Protein AF-A0A7V8WB52-F1 (afdb_monomer)

Sequence (229 aa):
MRIHLLLGALASAVLALVLGTDLAWAHSGAPIAPVTEGPSATELSSLDVGWLFSGYGVKHILLGYDHLLFLAGLALLCRQLRDVVGVVGVFAIAYSSTLVGGTLAGIAVPGDLVDAVIALSVGFVGAQVAFGSANRFLGASPRWPALCFGLAHGLGLSSLLQELRLPQDELLPSVIGFNVGVEVGQVAALAAFIGLLAAVRAFPFPSRQQIPAGFALMSASSFLLAFVV

Structure (mmCIF, N/CA/C/O backbone):
data_AF-A0A7V8WB52-F1
#
_entry.id   AF-A0A7V8WB52-F1
#
loop_
_atom_site.group_PDB
_atom_site.id
_atom_site.type_symbol
_atom_site.label_atom_id
_atom_site.label_alt_id
_atom_site.label_comp_id
_atom_site.label_asym_id
_atom_site.label_entity_id
_atom_site.label_seq_id
_atom_site.pdbx_PDB_ins_code
_atom_site.Cartn_x
_atom_site.Cartn_y
_atom_site.Cartn_z
_atom_site.occupancy
_atom_site.B_iso_or_equiv
_atom_site.auth_seq_id
_atom_site.auth_comp_id
_atom_site.auth_asym_id
_atom_site.auth_atom_id
_atom_site.pdbx_PDB_model_num
ATOM 1 N N . MET A 1 1 ? 11.126 6.324 -29.380 1.00 44.41 1 MET A N 1
ATOM 2 C CA . MET A 1 1 ? 10.763 7.684 -28.914 1.00 44.41 1 MET A CA 1
ATOM 3 C C . MET A 1 1 ? 9.382 7.756 -28.251 1.00 44.41 1 MET A C 1
ATOM 5 O O . MET A 1 1 ? 9.283 8.340 -27.186 1.00 44.41 1 MET A O 1
ATOM 9 N N . ARG A 1 2 ? 8.329 7.130 -28.805 1.00 42.94 2 ARG A N 1
ATOM 10 C CA . ARG A 1 2 ? 6.938 7.300 -28.326 1.00 42.94 2 ARG A CA 1
ATOM 11 C C . ARG A 1 2 ? 6.563 6.601 -27.006 1.00 42.94 2 ARG A C 1
ATOM 13 O O . ARG A 1 2 ? 5.639 7.051 -26.353 1.00 42.94 2 ARG A O 1
ATOM 20 N N . ILE A 1 3 ? 7.282 5.562 -26.575 1.00 40.34 3 ILE A N 1
ATOM 21 C CA . ILE A 1 3 ? 6.937 4.816 -25.349 1.00 40.34 3 ILE A CA 1
ATOM 22 C C . ILE A 1 3 ? 7.636 5.339 -24.080 1.00 40.34 3 ILE A C 1
ATOM 24 O O . ILE A 1 3 ? 7.063 5.260 -23.004 1.00 40.34 3 ILE A O 1
ATOM 28 N N . HIS A 1 4 ? 8.816 5.966 -24.201 1.00 37.78 4 HIS A N 1
ATOM 29 C CA . HIS A 1 4 ? 9.372 6.794 -23.116 1.00 37.78 4 HIS A CA 1
ATOM 30 C C . HIS A 1 4 ? 8.455 7.983 -22.830 1.00 37.78 4 HIS A C 1
ATOM 32 O O . HIS A 1 4 ? 8.297 8.367 -21.682 1.00 37.78 4 HIS A O 1
ATOM 38 N N . LEU A 1 5 ? 7.800 8.496 -23.877 1.00 39.66 5 LEU A N 1
ATOM 39 C CA . LEU A 1 5 ? 6.744 9.488 -23.762 1.00 39.66 5 LEU A CA 1
ATOM 40 C C . LEU A 1 5 ? 5.430 8.896 -23.254 1.00 39.66 5 LEU A C 1
ATOM 42 O O . LEU A 1 5 ? 4.696 9.660 -22.677 1.00 39.66 5 LEU A O 1
ATOM 46 N N . LEU A 1 6 ? 5.122 7.597 -23.407 1.00 42.81 6 LEU A N 1
ATOM 47 C CA . LEU A 1 6 ? 3.875 6.993 -22.895 1.00 42.81 6 LEU A CA 1
ATOM 48 C C . LEU A 1 6 ? 3.994 6.437 -21.479 1.00 42.81 6 LEU A C 1
ATOM 50 O O . LEU A 1 6 ? 3.078 6.643 -20.714 1.00 42.81 6 LEU A O 1
ATOM 54 N N . LEU A 1 7 ? 5.083 5.762 -21.100 1.00 43.72 7 LEU A N 1
ATOM 55 C CA . LEU A 1 7 ? 5.350 5.392 -19.701 1.00 43.72 7 LEU A CA 1
ATOM 56 C C . LEU A 1 7 ? 5.738 6.625 -18.889 1.00 43.72 7 LEU A C 1
ATOM 58 O O . LEU A 1 7 ? 5.303 6.767 -17.754 1.00 43.72 7 LEU A O 1
ATOM 6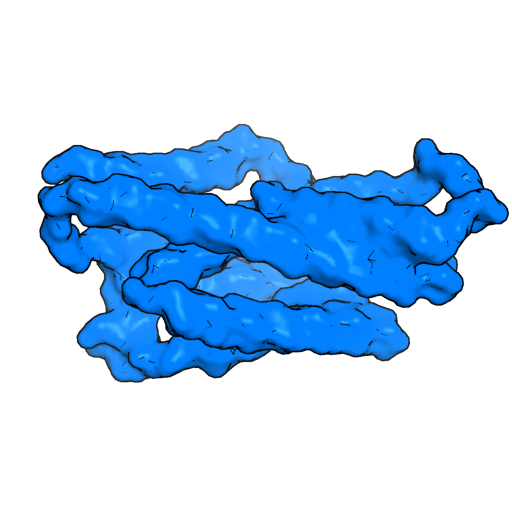2 N N . GLY A 1 8 ? 6.495 7.537 -19.509 1.00 43.78 8 GLY A N 1
ATOM 63 C CA . GLY A 1 8 ? 6.699 8.887 -19.006 1.00 43.78 8 GLY A CA 1
ATOM 64 C C . GLY A 1 8 ? 5.382 9.645 -18.920 1.00 43.78 8 GLY A C 1
ATOM 65 O O . GLY A 1 8 ? 5.112 10.165 -17.862 1.00 43.78 8 GLY A O 1
ATOM 66 N N . ALA A 1 9 ? 4.506 9.637 -19.933 1.00 44.31 9 ALA A N 1
ATOM 67 C CA . ALA A 1 9 ? 3.193 10.285 -19.829 1.00 44.31 9 ALA A CA 1
ATOM 68 C C . ALA A 1 9 ? 2.222 9.548 -18.919 1.00 44.31 9 ALA A C 1
ATOM 70 O O . ALA A 1 9 ? 1.354 10.208 -18.395 1.00 44.31 9 ALA A O 1
ATOM 71 N N . LEU A 1 10 ? 2.328 8.237 -18.695 1.00 46.44 10 LEU A N 1
ATOM 72 C CA . LEU A 1 10 ? 1.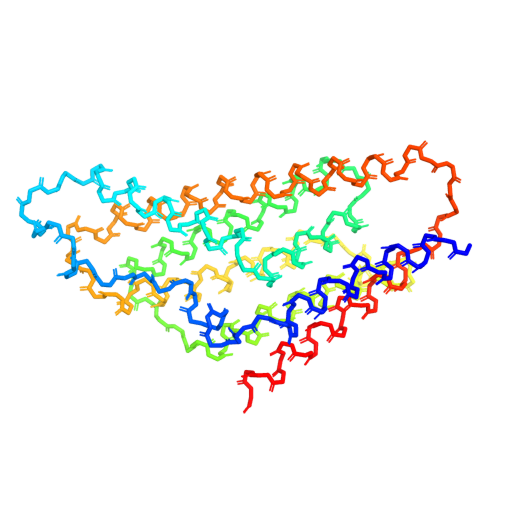487 7.531 -17.729 1.00 46.44 10 LEU A CA 1
ATOM 73 C C . LEU A 1 10 ? 1.952 7.888 -16.320 1.00 46.44 10 LEU A C 1
ATOM 75 O O . LEU A 1 10 ? 1.135 8.243 -15.490 1.00 46.44 10 LEU A O 1
ATOM 79 N N . ALA A 1 11 ? 3.264 7.892 -16.076 1.00 46.66 11 ALA A N 1
ATOM 80 C CA . ALA A 1 11 ? 3.841 8.353 -14.821 1.00 46.66 11 ALA A CA 1
ATOM 81 C C . ALA A 1 11 ? 3.623 9.858 -14.598 1.00 46.66 11 ALA A C 1
ATOM 83 O O . ALA A 1 11 ? 3.316 10.259 -13.488 1.00 46.66 11 ALA A O 1
ATOM 84 N N . SER A 1 12 ? 3.716 10.686 -15.641 1.00 44.50 12 SER A N 1
ATOM 85 C CA . SER A 1 12 ? 3.438 12.125 -15.609 1.00 44.50 12 SER A CA 1
ATOM 86 C C . SER A 1 12 ? 1.946 12.429 -15.586 1.00 44.50 12 SER A C 1
ATOM 88 O O . SER A 1 12 ? 1.587 13.461 -15.052 1.00 44.50 12 SER A O 1
ATOM 90 N N . ALA A 1 13 ? 1.077 11.570 -16.122 1.00 45.56 13 ALA A N 1
ATOM 91 C CA . ALA A 1 13 ? -0.375 11.693 -16.007 1.00 45.56 13 ALA A CA 1
ATOM 92 C C . ALA A 1 13 ? -0.833 11.245 -14.627 1.00 45.56 13 ALA A C 1
ATOM 94 O O . ALA A 1 13 ? -1.683 11.903 -14.061 1.00 45.56 13 ALA A O 1
ATOM 95 N N . VAL A 1 14 ? -0.239 10.195 -14.054 1.00 47.69 14 VAL A N 1
ATOM 96 C CA . VAL A 1 14 ? -0.440 9.821 -12.649 1.00 47.69 14 VAL A CA 1
ATOM 97 C C . VAL A 1 14 ? 0.099 10.926 -11.742 1.00 47.69 14 VAL A C 1
ATOM 99 O O . VAL A 1 14 ? -0.611 11.355 -10.847 1.00 47.69 14 VAL A O 1
ATOM 102 N N . LEU A 1 15 ? 1.286 11.475 -12.017 1.00 47.50 15 LEU A N 1
ATOM 103 C CA . LEU A 1 15 ? 1.835 12.621 -11.287 1.00 47.50 15 LEU A CA 1
ATOM 104 C C . LEU A 1 15 ? 0.973 13.882 -11.464 1.00 47.50 15 LEU A C 1
ATOM 106 O O . LEU A 1 15 ? 0.738 14.581 -10.494 1.00 47.50 15 LEU A O 1
ATOM 110 N N . ALA A 1 16 ? 0.463 14.172 -12.662 1.00 47.06 16 ALA A N 1
ATOM 111 C CA . ALA A 1 16 ? -0.426 15.308 -12.919 1.00 47.06 16 ALA A CA 1
ATOM 112 C C . ALA A 1 16 ? -1.831 15.106 -12.332 1.00 47.06 16 ALA A C 1
ATOM 114 O O . ALA A 1 16 ? -2.469 16.081 -11.960 1.00 47.06 16 ALA A O 1
ATOM 115 N N . LEU A 1 17 ? -2.301 13.860 -12.219 1.00 45.62 17 LEU A N 1
ATOM 116 C CA . LEU A 1 17 ? -3.530 13.496 -11.515 1.00 45.62 17 LEU A CA 1
ATOM 117 C C . LEU A 1 17 ? -3.344 13.699 -10.004 1.00 45.62 17 LEU A C 1
ATOM 119 O O . LEU A 1 17 ? -4.178 14.337 -9.376 1.00 45.62 17 LEU A O 1
ATOM 123 N N . VAL A 1 18 ? -2.201 13.267 -9.458 1.00 46.34 18 VAL A N 1
ATOM 124 C CA . VAL A 1 18 ? -1.785 13.495 -8.061 1.00 46.34 18 VAL A CA 1
ATOM 125 C C . VAL A 1 18 ? -1.618 14.989 -7.753 1.00 46.34 18 VAL A C 1
ATOM 127 O O . VAL A 1 18 ? -2.009 15.438 -6.682 1.00 46.34 18 VAL A O 1
ATOM 130 N N . LEU A 1 19 ? -1.080 15.775 -8.691 1.00 47.22 19 LEU A N 1
ATOM 131 C CA . LEU A 1 19 ? -0.923 17.232 -8.570 1.00 47.22 19 LEU A CA 1
ATOM 132 C C . LEU A 1 19 ? -2.215 18.019 -8.859 1.00 47.22 19 LEU A C 1
ATOM 134 O O . LEU A 1 19 ? -2.276 19.207 -8.552 1.00 47.22 19 LEU A O 1
ATOM 138 N N . GLY A 1 20 ? -3.206 17.397 -9.506 1.00 37.00 20 GLY A N 1
ATOM 139 C CA . GLY A 1 20 ? -4.392 18.058 -10.059 1.00 37.00 20 GLY A CA 1
ATOM 140 C C . GLY A 1 20 ? -5.686 17.845 -9.273 1.00 37.00 20 GLY A C 1
ATOM 141 O O . GLY A 1 20 ? -6.667 18.533 -9.547 1.00 37.00 20 GLY A O 1
ATOM 142 N N . THR A 1 21 ? -5.721 16.916 -8.314 1.00 42.78 21 THR A N 1
ATOM 143 C CA . THR A 1 21 ? -6.865 16.737 -7.405 1.00 42.78 21 THR A CA 1
ATOM 144 C C . THR A 1 21 ? -6.646 17.477 -6.090 1.00 42.78 21 THR A C 1
ATOM 146 O O . THR A 1 21 ? -5.527 17.469 -5.584 1.00 42.78 21 THR A O 1
ATOM 149 N N . ASP A 1 22 ? -7.701 18.077 -5.523 1.00 34.41 22 ASP A N 1
ATOM 150 C CA . ASP A 1 22 ? -7.669 18.710 -4.195 1.00 34.41 22 ASP A CA 1
ATOM 151 C C . ASP A 1 22 ? -7.073 17.742 -3.154 1.00 34.41 22 ASP A C 1
ATOM 153 O O . ASP A 1 22 ? -7.710 16.781 -2.718 1.00 34.41 22 ASP A O 1
ATOM 157 N N . LEU A 1 23 ? -5.818 18.002 -2.769 1.00 43.69 23 LEU A N 1
ATOM 158 C CA . LEU A 1 23 ? -4.966 17.161 -1.914 1.00 43.69 23 LEU A CA 1
ATOM 159 C C . LEU A 1 23 ? -5.558 16.882 -0.521 1.00 43.69 23 LEU A C 1
ATOM 161 O O . LEU A 1 23 ? -5.165 15.916 0.132 1.00 43.69 23 LEU A O 1
ATOM 165 N N . ALA A 1 24 ? -6.534 17.683 -0.088 1.00 34.03 24 ALA A N 1
ATOM 166 C CA . ALA A 1 24 ? -7.280 17.474 1.150 1.00 34.03 24 ALA A CA 1
ATOM 167 C C . ALA A 1 24 ? -8.167 16.214 1.112 1.00 34.03 24 ALA A C 1
ATOM 169 O O . ALA A 1 24 ? -8.394 15.597 2.150 1.00 34.03 24 ALA A O 1
ATOM 170 N N . TRP A 1 25 ? -8.634 15.804 -0.074 1.00 34.84 25 TRP A N 1
ATOM 171 C CA . TRP A 1 25 ? -9.472 14.612 -0.266 1.00 34.84 25 TRP A CA 1
ATOM 172 C C . TRP A 1 25 ? -8.654 13.309 -0.331 1.00 34.84 25 TRP A C 1
ATOM 174 O O . TRP A 1 25 ? -9.200 12.224 -0.160 1.00 34.84 25 TRP A O 1
ATOM 184 N N . ALA A 1 26 ? -7.342 13.417 -0.584 1.00 36.09 26 ALA A N 1
ATOM 185 C CA . ALA A 1 26 ? -6.428 12.287 -0.758 1.00 36.09 26 ALA A CA 1
ATOM 186 C C . ALA A 1 26 ? -5.672 11.898 0.530 1.00 36.09 26 ALA A C 1
ATOM 188 O O . ALA A 1 26 ? -5.421 10.715 0.731 1.00 36.09 26 ALA A O 1
ATOM 189 N N . HIS A 1 27 ? -5.349 12.856 1.412 1.00 41.19 27 HIS A N 1
ATOM 190 C CA . HIS A 1 27 ? -4.703 12.584 2.713 1.00 41.19 27 HIS A CA 1
ATOM 191 C C . HIS A 1 27 ? -5.658 12.043 3.784 1.00 41.19 27 HIS A C 1
ATOM 193 O O . HIS A 1 27 ? -5.232 11.361 4.704 1.00 41.19 27 HIS A O 1
ATOM 199 N N . SER A 1 28 ? -6.951 12.351 3.694 1.00 39.12 28 SER A N 1
ATOM 200 C CA . SER A 1 28 ? -7.923 12.024 4.747 1.00 39.12 28 SER A CA 1
ATOM 201 C C . SER A 1 28 ? -8.540 10.624 4.613 1.00 39.12 28 SER A C 1
ATOM 203 O O . SER A 1 28 ? -9.398 10.244 5.411 1.00 39.12 28 SER A O 1
ATOM 205 N N . GLY A 1 29 ? -8.150 9.860 3.582 1.00 41.78 29 GLY A N 1
ATOM 206 C CA . GLY A 1 29 ? -9.023 8.833 3.020 1.00 41.78 29 GLY A CA 1
ATOM 207 C C . GLY A 1 29 ? -10.290 9.483 2.450 1.00 41.78 29 GLY A C 1
ATOM 208 O O . GLY A 1 29 ? -10.648 10.607 2.795 1.00 41.78 29 GLY A O 1
ATOM 209 N N . ALA A 1 30 ? -11.016 8.801 1.561 1.00 40.25 30 ALA A N 1
ATOM 210 C CA . ALA A 1 30 ? -12.383 9.242 1.286 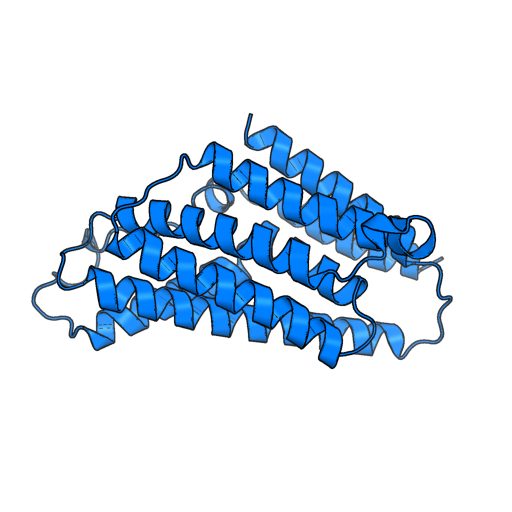1.00 40.25 30 ALA A CA 1
ATOM 211 C C . ALA A 1 30 ? -13.085 9.426 2.644 1.00 40.25 30 ALA A C 1
ATOM 213 O O . ALA A 1 30 ? -12.972 8.498 3.450 1.00 40.25 30 ALA A O 1
ATOM 214 N N . PRO A 1 31 ? -13.759 10.563 2.925 1.00 41.41 31 PRO A N 1
ATOM 215 C CA . PRO A 1 31 ? -14.432 10.738 4.196 1.00 41.41 31 PRO A CA 1
ATOM 216 C C . PRO A 1 31 ? -15.354 9.539 4.359 1.00 41.41 31 PRO A C 1
ATOM 218 O O . PRO A 1 31 ? -16.314 9.365 3.599 1.00 41.41 31 PRO A O 1
ATOM 221 N N . ILE A 1 32 ? -15.006 8.659 5.299 1.00 49.22 32 ILE A N 1
ATOM 222 C CA . ILE A 1 32 ? -15.921 7.652 5.803 1.00 49.22 32 ILE A CA 1
ATOM 223 C C . ILE A 1 32 ? -16.930 8.517 6.530 1.00 49.22 32 ILE A C 1
ATOM 225 O O . ILE A 1 32 ? -16.705 8.918 7.670 1.00 49.22 32 ILE A O 1
ATOM 229 N N . ALA A 1 33 ? -17.934 8.977 5.774 1.00 41.62 33 ALA A N 1
ATOM 230 C CA . ALA A 1 33 ? -18.949 9.877 6.275 1.00 41.62 33 ALA A CA 1
ATOM 231 C C . ALA A 1 33 ? -19.423 9.269 7.593 1.00 41.62 33 ALA A C 1
ATOM 233 O O . ALA A 1 33 ? -19.714 8.065 7.612 1.00 41.62 33 ALA A O 1
ATOM 234 N N . PRO A 1 34 ? -19.401 10.038 8.694 1.00 43.75 34 PRO A N 1
ATOM 235 C CA . PRO A 1 34 ? -19.809 9.496 9.967 1.00 43.75 34 PRO A CA 1
ATOM 236 C C . PRO A 1 34 ? -21.196 8.895 9.758 1.00 43.75 34 PRO A C 1
ATOM 238 O O . PRO A 1 34 ? -22.063 9.503 9.125 1.00 43.75 34 PRO A O 1
ATOM 241 N N . VAL A 1 35 ? -21.387 7.678 10.268 1.00 50.75 35 VAL A N 1
ATOM 242 C CA . VAL A 1 35 ? -22.643 6.905 10.205 1.00 50.75 35 VAL A CA 1
ATOM 243 C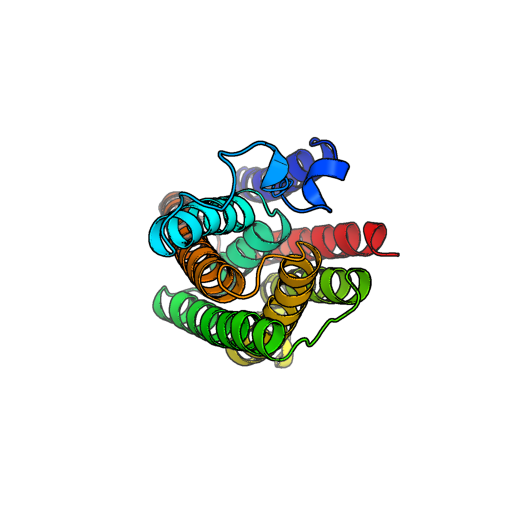 C . VAL A 1 35 ? -23.851 7.724 10.717 1.00 50.75 35 VAL A C 1
ATOM 245 O O . VAL A 1 35 ? -24.999 7.341 10.537 1.00 50.75 35 VAL A O 1
ATOM 248 N N . THR A 1 36 ? -23.611 8.914 11.272 1.00 48.25 36 THR A N 1
ATOM 249 C CA . THR A 1 36 ? -24.575 9.920 11.712 1.00 48.25 36 THR A CA 1
ATOM 250 C C . THR A 1 36 ? -25.514 10.478 10.635 1.00 48.25 36 THR A C 1
ATOM 252 O O . THR A 1 36 ? -26.523 11.059 11.019 1.00 48.25 36 THR A O 1
ATOM 255 N N . GLU A 1 37 ? -25.239 10.330 9.330 1.00 46.78 37 GLU A N 1
ATOM 256 C CA . GLU A 1 37 ? -26.196 10.715 8.260 1.00 46.78 37 GLU A CA 1
ATOM 257 C C . GLU A 1 37 ? -26.861 9.519 7.546 1.00 46.78 37 GLU A C 1
ATOM 259 O O . GLU A 1 37 ? -27.637 9.696 6.605 1.00 46.78 37 GLU A O 1
ATOM 264 N N . GLY A 1 38 ? -26.584 8.293 8.002 1.00 50.97 38 GLY A N 1
ATOM 265 C CA . GLY A 1 38 ? -27.298 7.079 7.600 1.00 50.97 38 GLY A CA 1
ATOM 266 C C . GLY A 1 38 ? -28.436 6.744 8.572 1.00 50.97 38 GLY A C 1
ATOM 267 O O . GLY A 1 38 ? -28.532 7.363 9.633 1.00 50.97 38 GLY A O 1
ATOM 268 N N . PRO A 1 39 ? -29.319 5.782 8.238 1.00 46.56 39 PRO A N 1
ATOM 269 C CA . PRO A 1 39 ? -30.366 5.341 9.159 1.00 46.56 39 PRO A CA 1
ATOM 270 C C . PRO A 1 39 ? -29.745 5.008 10.520 1.00 46.56 39 PRO A C 1
ATOM 272 O O . PRO A 1 39 ? -28.686 4.385 10.584 1.00 46.56 39 PRO A O 1
ATOM 275 N N . SER A 1 40 ? -30.382 5.465 11.601 1.00 47.94 40 SER A N 1
ATOM 276 C CA . SER A 1 40 ? -29.911 5.255 12.972 1.00 47.94 40 SER A CA 1
ATOM 277 C C . SER A 1 40 ? -29.520 3.791 13.195 1.00 47.94 40 SER A C 1
ATOM 279 O O . SER A 1 40 ? -30.306 2.902 12.868 1.00 47.94 40 SER A O 1
ATOM 281 N N . ALA A 1 41 ? -28.341 3.574 13.786 1.00 51.22 41 ALA A N 1
ATOM 282 C CA . ALA A 1 41 ? -27.638 2.306 14.049 1.00 51.22 41 ALA A CA 1
ATOM 283 C C . ALA A 1 41 ? -28.437 1.179 14.752 1.00 51.22 41 ALA A C 1
ATOM 285 O O . ALA A 1 41 ? -27.902 0.135 15.089 1.00 51.22 41 ALA A O 1
ATOM 286 N N . THR A 1 42 ? -29.732 1.361 14.992 1.00 54.44 42 THR A N 1
ATOM 287 C CA . THR A 1 42 ? -30.607 0.394 15.661 1.00 54.44 42 THR A CA 1
ATOM 288 C C . THR A 1 42 ? -31.320 -0.568 14.696 1.00 54.44 42 THR A C 1
ATOM 290 O O . THR A 1 42 ? -31.963 -1.498 15.171 1.00 54.44 42 THR A O 1
ATOM 293 N N . GLU A 1 43 ? -31.208 -0.390 13.369 1.00 59.31 43 GLU A N 1
ATOM 294 C CA . GLU A 1 43 ? -31.898 -1.243 12.373 1.00 59.31 43 GLU A CA 1
ATOM 295 C C . GLU A 1 43 ? -30.991 -1.989 11.375 1.00 59.31 43 GLU A C 1
ATOM 297 O O . GLU A 1 43 ? -31.486 -2.834 10.629 1.00 59.31 43 GLU A O 1
ATOM 302 N N . LEU A 1 44 ? -29.682 -1.720 11.336 1.00 67.31 44 LEU A N 1
ATOM 303 C CA . LEU A 1 44 ? -28.783 -2.384 10.384 1.00 67.31 44 LEU A CA 1
ATOM 304 C C . LEU A 1 44 ? -28.267 -3.709 10.951 1.00 67.31 44 LEU A C 1
ATOM 306 O O . LEU A 1 44 ? -27.756 -3.774 12.068 1.00 67.31 44 LEU A O 1
ATOM 310 N N . SER A 1 45 ? -28.372 -4.781 10.166 1.00 83.00 45 SER A N 1
ATOM 311 C CA . SER A 1 45 ? -27.753 -6.059 10.511 1.00 83.00 45 SER A CA 1
ATOM 312 C C . SER A 1 45 ? -26.227 -5.923 10.486 1.00 83.00 45 SER A C 1
ATOM 314 O O . SER A 1 45 ? -25.676 -5.165 9.687 1.00 83.00 45 SER A O 1
ATOM 316 N N . SER A 1 46 ? -25.504 -6.733 11.266 1.00 82.75 46 SER A N 1
ATOM 317 C CA . SER A 1 46 ? -24.035 -6.820 11.181 1.00 82.75 46 SER A CA 1
ATOM 318 C C . SER A 1 46 ? -23.539 -7.097 9.751 1.00 82.75 46 SER A C 1
ATOM 320 O O . SER A 1 46 ? -22.434 -6.699 9.387 1.00 82.75 46 SER A O 1
ATOM 322 N N . LEU A 1 47 ? -24.357 -7.761 8.925 1.00 86.75 47 LEU A N 1
ATOM 323 C CA . LEU A 1 47 ? -24.064 -7.987 7.508 1.00 86.75 47 LEU A CA 1
ATOM 324 C C . LEU A 1 47 ? -24.144 -6.702 6.674 1.00 86.75 47 LEU A C 1
ATOM 326 O O . LEU A 1 47 ? -23.308 -6.507 5.793 1.00 86.75 47 LEU A O 1
ATOM 330 N N . ASP A 1 48 ? -25.099 -5.820 6.967 1.00 87.62 48 ASP A N 1
ATOM 331 C CA . ASP A 1 48 ? -25.269 -4.548 6.258 1.00 87.62 48 ASP A CA 1
ATOM 332 C C . ASP A 1 48 ? -24.094 -3.611 6.549 1.00 87.62 48 ASP A C 1
ATOM 334 O O . ASP A 1 48 ? -23.538 -2.998 5.636 1.00 87.62 48 ASP A O 1
ATOM 338 N N . VAL A 1 49 ? -23.652 -3.579 7.811 1.00 86.94 49 VAL A N 1
ATOM 339 C CA . VAL A 1 49 ? -22.447 -2.856 8.239 1.00 86.94 49 VAL A CA 1
ATOM 340 C C . VAL A 1 49 ? -21.215 -3.387 7.502 1.00 86.94 49 VAL A C 1
ATOM 342 O O . VAL A 1 49 ? -20.470 -2.619 6.892 1.00 86.94 49 VAL A O 1
ATOM 345 N N . GLY A 1 50 ? -21.023 -4.710 7.472 1.00 88.56 50 GLY A N 1
ATOM 346 C CA . GLY A 1 50 ? -19.907 -5.317 6.744 1.00 88.56 50 GLY A CA 1
ATOM 347 C C . GLY A 1 50 ? -19.931 -5.012 5.241 1.00 88.56 50 GLY A C 1
ATOM 348 O O . GLY A 1 50 ? -18.890 -4.718 4.645 1.00 88.56 50 GLY A O 1
ATOM 349 N N . TRP A 1 51 ? -21.107 -5.022 4.611 1.00 89.69 51 TRP A N 1
ATOM 350 C CA . TRP A 1 51 ? -21.254 -4.690 3.193 1.00 89.69 51 TRP A CA 1
ATOM 351 C C . TRP A 1 51 ? -20.930 -3.221 2.898 1.00 89.69 51 TRP A C 1
ATOM 353 O O . TRP A 1 51 ? -20.204 -2.919 1.947 1.00 89.69 51 TRP A O 1
ATOM 363 N N . LEU A 1 52 ? -21.402 -2.309 3.750 1.00 88.38 52 LEU A N 1
ATOM 364 C CA . LEU A 1 52 ? -21.093 -0.885 3.661 1.00 88.38 52 LEU A CA 1
ATOM 365 C C . LEU A 1 52 ? -19.577 -0.641 3.731 1.00 88.38 52 LEU A C 1
ATOM 367 O O . LEU A 1 52 ? -19.008 0.017 2.853 1.00 88.38 52 LEU A O 1
ATOM 371 N N . PHE A 1 53 ? -18.907 -1.230 4.724 1.00 88.94 53 PHE A N 1
ATOM 372 C CA . PHE A 1 53 ? -17.458 -1.110 4.890 1.00 88.94 53 PHE A CA 1
ATOM 373 C C . PHE A 1 53 ? -16.661 -1.786 3.776 1.00 88.94 53 PHE A C 1
ATOM 375 O O . PHE A 1 53 ? -15.616 -1.268 3.385 1.00 88.94 53 PHE A O 1
ATOM 382 N N . SER A 1 54 ? -17.184 -2.855 3.173 1.00 91.31 54 SER A N 1
ATOM 383 C CA . SER A 1 54 ? -16.597 -3.435 1.958 1.00 91.31 54 SER A CA 1
ATOM 384 C C . SER A 1 54 ? -16.554 -2.420 0.814 1.00 91.31 54 SER A C 1
ATOM 386 O O . SER A 1 54 ? -15.540 -2.292 0.128 1.00 91.31 54 SER A O 1
ATOM 388 N N . GLY A 1 55 ? -17.612 -1.625 0.642 1.00 88.44 55 GLY A N 1
ATOM 389 C CA . GLY A 1 55 ? -17.625 -0.527 -0.324 1.00 88.44 55 GLY A CA 1
ATOM 390 C C . GLY A 1 55 ? -16.555 0.534 -0.039 1.00 88.44 55 GLY A C 1
ATOM 391 O O . GLY A 1 55 ? -15.895 1.005 -0.970 1.00 88.44 55 GLY A O 1
ATOM 392 N N . TYR A 1 56 ? -16.348 0.887 1.233 1.00 87.38 56 TYR A N 1
ATOM 393 C CA . TYR A 1 56 ? -15.281 1.809 1.637 1.00 87.38 56 TYR A CA 1
ATOM 394 C C . TYR A 1 56 ? -13.885 1.230 1.381 1.00 87.38 56 TYR A C 1
ATOM 396 O O . TYR A 1 56 ? -13.043 1.941 0.836 1.00 87.38 56 TYR A O 1
ATOM 404 N N . GLY A 1 57 ? -13.662 -0.056 1.662 1.00 87.94 57 GLY A N 1
ATOM 405 C CA . GLY A 1 57 ? -12.398 -0.738 1.372 1.00 87.94 57 GLY A CA 1
ATOM 406 C C . GLY A 1 57 ? -12.052 -0.745 -0.121 1.00 87.94 57 GLY A C 1
ATOM 407 O O . GLY A 1 57 ? -10.927 -0.419 -0.502 1.00 87.94 57 GLY A O 1
ATOM 408 N N . VAL A 1 58 ? -13.033 -1.018 -0.993 1.00 87.56 58 VAL A N 1
ATOM 409 C CA . VAL A 1 58 ? -12.835 -0.944 -2.455 1.00 87.56 58 VAL A CA 1
ATOM 410 C C . VAL A 1 58 ? -12.453 0.474 -2.878 1.00 87.56 58 VAL A C 1
ATOM 412 O O . VAL A 1 58 ? -11.485 0.666 -3.616 1.00 87.56 58 VAL A O 1
ATOM 415 N N . LYS A 1 59 ? -13.204 1.480 -2.413 1.00 87.19 59 LYS A N 1
ATOM 416 C CA . LYS A 1 59 ? -12.946 2.888 -2.745 1.00 87.19 59 LYS A CA 1
ATOM 417 C C . LYS A 1 59 ? -11.570 3.337 -2.265 1.00 87.19 59 LYS A C 1
ATOM 419 O O . LYS A 1 59 ? -10.884 4.015 -3.019 1.00 87.19 59 LYS A O 1
ATOM 424 N N . HIS A 1 60 ? -11.161 2.933 -1.066 1.00 85.62 60 HIS A N 1
ATOM 425 C CA . HIS A 1 60 ? -9.851 3.253 -0.508 1.00 85.62 60 HIS A CA 1
ATOM 426 C C . HIS A 1 60 ? -8.719 2.822 -1.450 1.00 85.62 60 HIS A C 1
ATOM 428 O O . HIS A 1 60 ? -7.871 3.638 -1.795 1.00 85.62 60 HIS A O 1
ATOM 434 N N . ILE A 1 61 ? -8.760 1.589 -1.965 1.00 85.81 61 ILE A N 1
ATOM 435 C CA . ILE A 1 61 ? -7.730 1.101 -2.894 1.00 85.81 61 ILE A CA 1
ATOM 436 C C . ILE A 1 61 ? -7.797 1.778 -4.263 1.00 85.81 61 ILE A C 1
ATOM 438 O O . ILE A 1 61 ? -6.761 2.099 -4.842 1.00 85.81 61 ILE A O 1
ATOM 442 N N . LEU A 1 62 ? -8.997 1.979 -4.811 1.00 83.69 62 LEU A N 1
ATOM 443 C CA . LEU A 1 62 ? -9.142 2.534 -6.161 1.00 83.69 62 LEU A CA 1
ATOM 444 C C . LEU A 1 62 ? -8.874 4.042 -6.232 1.00 83.69 62 LEU A C 1
ATOM 446 O O . LEU A 1 62 ? -8.572 4.544 -7.313 1.00 83.69 62 LEU A O 1
ATOM 450 N N . LEU A 1 63 ? -9.006 4.755 -5.113 1.00 80.06 63 LEU A N 1
ATOM 451 C CA . LEU A 1 63 ? -8.800 6.202 -5.025 1.00 80.06 63 LEU A CA 1
ATOM 452 C C . LEU A 1 63 ? -7.470 6.572 -4.346 1.00 80.06 63 LEU A C 1
ATOM 454 O O . LEU A 1 63 ? -7.000 7.692 -4.520 1.00 80.06 63 LEU A O 1
ATOM 458 N N . GLY A 1 64 ? -6.847 5.645 -3.612 1.00 80.06 64 GLY A N 1
ATOM 459 C CA . GLY A 1 64 ? -5.541 5.825 -2.980 1.00 80.06 64 GLY A CA 1
ATOM 460 C C . GLY A 1 64 ? -4.398 5.780 -3.994 1.00 80.06 64 GLY A C 1
ATOM 461 O O . GLY A 1 64 ? -4.029 4.721 -4.508 1.00 80.06 64 GLY A O 1
ATOM 462 N N . TYR A 1 65 ? -3.816 6.940 -4.300 1.00 80.19 65 TYR A N 1
ATOM 463 C CA . TYR A 1 65 ? -2.727 7.042 -5.276 1.00 80.19 65 TYR A CA 1
ATOM 464 C C . TYR A 1 65 ? -1.470 6.275 -4.857 1.00 80.19 65 TYR A C 1
ATOM 466 O O . TYR A 1 65 ? -0.798 5.682 -5.696 1.00 80.19 65 TYR A O 1
ATOM 474 N N . ASP A 1 66 ? -1.168 6.265 -3.566 1.00 82.75 66 ASP A N 1
ATOM 475 C CA . ASP A 1 66 ? -0.106 5.492 -2.928 1.00 82.75 66 ASP A CA 1
ATOM 476 C C . ASP A 1 66 ? -0.223 3.983 -3.219 1.00 82.75 66 ASP A C 1
ATOM 478 O O . ASP A 1 66 ? 0.743 3.356 -3.666 1.00 82.75 66 ASP A O 1
ATOM 482 N N . HIS A 1 67 ? -1.425 3.419 -3.079 1.00 85.19 67 HIS A N 1
ATOM 483 C CA . HIS A 1 67 ? -1.724 2.015 -3.359 1.00 85.19 67 HIS A CA 1
ATOM 484 C C . HIS A 1 67 ? -1.569 1.705 -4.848 1.00 85.19 67 HIS A C 1
ATOM 486 O O . HIS A 1 67 ? -0.925 0.721 -5.224 1.00 85.19 67 HIS A O 1
ATOM 492 N N . LEU A 1 68 ? -2.106 2.568 -5.716 1.00 84.88 68 LEU A N 1
ATOM 493 C CA . LEU A 1 68 ? -1.983 2.413 -7.165 1.00 84.88 68 LEU A CA 1
ATOM 494 C C . LEU A 1 68 ? -0.524 2.510 -7.633 1.00 84.88 68 LEU A C 1
ATOM 496 O O . LEU A 1 68 ? -0.106 1.725 -8.485 1.00 84.88 68 LEU A O 1
ATOM 500 N N . LEU A 1 69 ? 0.267 3.425 -7.064 1.00 84.50 69 LEU A N 1
ATOM 501 C CA . LEU A 1 69 ? 1.697 3.565 -7.351 1.00 84.50 69 LEU A CA 1
ATOM 502 C C . LEU A 1 69 ? 2.486 2.335 -6.890 1.00 84.50 69 LEU A C 1
ATOM 504 O O . LEU A 1 69 ? 3.332 1.834 -7.637 1.00 84.50 69 LEU A O 1
ATOM 508 N N . PHE A 1 70 ? 2.185 1.809 -5.701 1.00 86.75 70 PHE A N 1
ATOM 509 C CA . PHE A 1 70 ? 2.795 0.583 -5.195 1.00 86.75 70 PHE A CA 1
ATOM 510 C C . PHE A 1 70 ? 2.472 -0.623 -6.095 1.00 86.75 70 PHE A C 1
ATOM 512 O O . PHE A 1 70 ? 3.388 -1.317 -6.550 1.00 86.75 70 PHE A O 1
ATOM 519 N N . LEU A 1 71 ? 1.194 -0.834 -6.441 1.00 84.38 71 LEU A N 1
ATOM 520 C CA . LEU A 1 71 ? 0.756 -1.907 -7.345 1.00 84.38 71 LEU A CA 1
ATOM 521 C C . LEU A 1 71 ? 1.384 -1.777 -8.738 1.00 84.38 71 LEU A C 1
ATOM 523 O O . LEU A 1 71 ? 1.853 -2.773 -9.297 1.00 84.38 71 LEU A O 1
ATOM 527 N N . ALA A 1 72 ? 1.437 -0.563 -9.292 1.00 83.88 72 ALA A N 1
ATOM 528 C CA . ALA A 1 72 ? 2.087 -0.301 -10.572 1.00 83.88 72 ALA A CA 1
ATOM 529 C C . ALA A 1 72 ? 3.582 -0.651 -10.518 1.00 83.88 72 ALA A C 1
ATOM 531 O O . ALA A 1 72 ? 4.101 -1.315 -11.420 1.00 83.88 72 ALA A O 1
ATOM 532 N N . GLY A 1 73 ? 4.268 -0.274 -9.437 1.00 83.62 73 GLY A N 1
ATOM 533 C CA . GLY A 1 73 ? 5.658 -0.642 -9.199 1.00 83.62 73 GLY A CA 1
ATOM 534 C C . GLY A 1 73 ? 5.870 -2.156 -9.136 1.00 83.62 73 GLY A C 1
ATOM 535 O O . GLY A 1 73 ? 6.758 -2.679 -9.812 1.00 83.62 73 GLY A O 1
ATOM 536 N N . LEU A 1 74 ? 5.017 -2.890 -8.415 1.00 81.31 74 LEU A N 1
ATOM 537 C CA . LEU A 1 74 ? 5.080 -4.354 -8.352 1.00 81.31 74 LEU A CA 1
ATOM 538 C C . LEU A 1 74 ? 4.825 -5.017 -9.712 1.00 81.31 74 LEU A C 1
ATOM 540 O O . LEU A 1 74 ? 5.528 -5.965 -10.075 1.00 81.31 74 LEU A O 1
ATOM 544 N N . ALA A 1 75 ? 3.868 -4.505 -10.487 1.00 79.25 75 ALA A N 1
ATOM 545 C CA . ALA A 1 75 ? 3.555 -5.002 -11.825 1.00 79.25 75 ALA A CA 1
ATOM 546 C C . ALA A 1 75 ? 4.692 -4.743 -12.840 1.00 79.25 75 ALA A C 1
ATOM 548 O O . ALA A 1 75 ? 4.863 -5.493 -13.808 1.00 79.25 75 ALA A O 1
ATOM 549 N N . LEU A 1 76 ? 5.497 -3.698 -12.622 1.00 78.50 76 LEU A N 1
ATOM 550 C CA . LEU A 1 76 ? 6.709 -3.413 -13.397 1.00 78.50 76 LEU A CA 1
ATOM 551 C C . LEU A 1 76 ? 7.912 -4.256 -12.956 1.00 78.50 76 LEU A C 1
ATOM 553 O O . LEU A 1 76 ? 8.729 -4.634 -13.806 1.00 78.50 76 LEU A O 1
ATOM 557 N N . LEU A 1 77 ? 8.017 -4.534 -11.654 1.00 78.94 77 LEU A N 1
ATOM 558 C CA . LEU A 1 77 ? 9.100 -5.302 -11.044 1.00 78.94 77 LEU A CA 1
ATOM 559 C C . LEU A 1 77 ? 9.004 -6.794 -11.386 1.00 78.94 77 LEU A C 1
ATOM 561 O O . LEU A 1 77 ? 9.990 -7.418 -11.782 1.00 78.94 77 LEU A O 1
ATOM 565 N N . CYS A 1 78 ? 7.810 -7.373 -11.265 1.00 75.31 78 CYS A N 1
ATOM 566 C CA . CYS A 1 78 ? 7.597 -8.802 -11.452 1.00 75.31 78 CYS A CA 1
ATOM 567 C C . CYS A 1 78 ? 7.360 -9.141 -12.931 1.00 75.31 78 CYS A C 1
ATOM 569 O O . CYS A 1 78 ? 6.484 -8.585 -13.592 1.00 75.31 78 CYS A O 1
ATOM 571 N N . ARG A 1 79 ? 8.125 -10.100 -13.468 1.00 71.12 79 ARG A N 1
ATOM 572 C CA . ARG A 1 79 ? 8.023 -10.506 -14.885 1.00 71.12 79 ARG A CA 1
ATOM 573 C C . ARG A 1 79 ? 6.946 -11.556 -15.143 1.00 71.12 79 ARG A C 1
ATOM 575 O O . ARG A 1 79 ? 6.549 -11.745 -16.290 1.00 71.12 79 ARG A O 1
ATOM 582 N N . GLN A 1 80 ? 6.519 -12.269 -14.105 1.00 75.12 80 GLN A N 1
ATOM 583 C CA . GLN A 1 80 ? 5.594 -13.391 -14.199 1.00 75.12 80 GLN A CA 1
ATOM 584 C C . GLN A 1 80 ? 4.457 -13.215 -13.198 1.00 75.12 80 GLN A C 1
ATOM 586 O O . GLN A 1 80 ? 4.672 -12.754 -12.078 1.00 75.12 80 GLN A O 1
ATOM 591 N N . LEU A 1 81 ? 3.255 -13.647 -13.585 1.00 73.88 81 LEU A N 1
ATOM 592 C CA . LEU A 1 81 ? 2.054 -13.531 -12.753 1.00 73.88 81 LEU A CA 1
ATOM 593 C C . LEU A 1 81 ? 2.215 -14.210 -11.391 1.00 73.88 81 LEU A C 1
ATOM 595 O O . LEU A 1 81 ? 1.792 -13.661 -10.383 1.00 73.88 81 LEU A O 1
ATOM 599 N N . ARG A 1 82 ? 2.892 -15.363 -11.339 1.00 78.31 82 ARG A N 1
ATOM 600 C CA . ARG A 1 82 ? 3.158 -16.080 -10.082 1.00 78.31 82 ARG A CA 1
ATOM 601 C C . ARG A 1 82 ? 3.977 -15.259 -9.081 1.00 78.31 82 ARG A C 1
ATOM 603 O O . ARG A 1 82 ? 3.778 -15.393 -7.878 1.00 78.31 82 ARG A O 1
ATOM 610 N N . ASP A 1 83 ? 4.891 -14.423 -9.572 1.00 79.75 83 ASP A N 1
ATOM 611 C CA . ASP A 1 83 ? 5.748 -13.606 -8.715 1.00 79.75 83 ASP A CA 1
ATOM 612 C C . ASP A 1 83 ? 4.946 -12.428 -8.165 1.00 79.75 83 ASP A C 1
ATOM 614 O O . ASP A 1 83 ? 4.984 -12.186 -6.962 1.00 79.75 83 ASP A O 1
ATOM 618 N N . VAL A 1 84 ? 4.138 -11.786 -9.021 1.00 79.38 84 VAL A N 1
ATOM 619 C CA . VAL A 1 84 ? 3.184 -10.743 -8.615 1.00 79.38 84 VAL A CA 1
ATOM 620 C C . VAL A 1 84 ? 2.247 -11.277 -7.533 1.00 79.38 84 VAL A C 1
ATOM 622 O O . VAL A 1 84 ? 2.184 -10.713 -6.447 1.00 79.38 84 VAL A O 1
ATOM 625 N N . VAL A 1 85 ? 1.555 -12.388 -7.806 1.00 79.44 85 VAL A N 1
ATOM 626 C CA . VAL A 1 85 ? 0.589 -12.995 -6.878 1.00 79.44 85 VAL A CA 1
ATOM 627 C C . VAL A 1 85 ? 1.266 -13.397 -5.570 1.00 79.44 85 VAL A C 1
ATOM 629 O O . VAL A 1 85 ? 0.707 -13.176 -4.504 1.00 79.44 85 VAL A O 1
ATOM 632 N N . GLY A 1 86 ? 2.490 -13.930 -5.623 1.00 82.44 86 GLY A N 1
ATOM 633 C CA . GLY A 1 86 ? 3.236 -14.281 -4.418 1.00 82.44 86 GLY A CA 1
ATOM 634 C C . GLY A 1 86 ? 3.600 -13.070 -3.554 1.00 82.44 86 GLY A C 1
ATOM 635 O O . GLY A 1 86 ? 3.527 -13.154 -2.334 1.00 82.44 86 GLY A O 1
ATOM 636 N N . VAL A 1 87 ? 3.992 -11.946 -4.159 1.00 85.88 87 VAL A N 1
ATOM 637 C CA . VAL A 1 87 ? 4.337 -10.717 -3.421 1.00 85.88 87 VAL A CA 1
ATOM 638 C C . VAL A 1 87 ? 3.087 -10.039 -2.870 1.00 85.88 87 VAL A C 1
ATOM 640 O O . VAL A 1 87 ? 3.041 -9.718 -1.687 1.00 85.88 87 VAL A O 1
ATOM 643 N N . VAL A 1 88 ? 2.066 -9.872 -3.712 1.00 85.44 88 VAL A N 1
ATOM 644 C CA . VAL A 1 88 ? 0.785 -9.262 -3.341 1.00 85.44 88 VAL A CA 1
ATOM 645 C C . VAL A 1 88 ? 0.067 -10.103 -2.284 1.00 85.44 88 VAL A C 1
ATOM 647 O O . VAL A 1 88 ? -0.485 -9.546 -1.347 1.00 85.44 88 VAL A O 1
ATOM 650 N N . GLY A 1 89 ? 0.127 -11.433 -2.373 1.00 86.00 89 GLY A N 1
ATOM 651 C CA . GLY A 1 89 ? -0.433 -12.327 -1.360 1.00 86.00 89 GLY A CA 1
ATOM 652 C C . GLY A 1 89 ? 0.272 -12.210 -0.009 1.00 86.00 89 GLY A C 1
ATOM 653 O O . GLY A 1 89 ? -0.393 -12.131 1.017 1.00 86.00 89 GLY A O 1
ATOM 654 N N . VAL A 1 90 ? 1.610 -12.137 0.011 1.00 89.62 90 VAL A N 1
ATOM 655 C CA . VAL A 1 90 ? 2.363 -11.908 1.259 1.00 89.62 90 VAL A CA 1
ATOM 656 C C . VAL A 1 90 ? 2.030 -10.543 1.863 1.00 89.62 90 VAL A C 1
ATOM 658 O O . VAL A 1 90 ? 1.819 -10.457 3.071 1.00 89.62 90 VAL A O 1
ATOM 661 N N . PHE A 1 91 ? 1.944 -9.501 1.030 1.00 89.75 91 PHE A N 1
ATOM 662 C CA . PHE A 1 91 ? 1.524 -8.169 1.461 1.00 89.75 91 PHE A CA 1
ATOM 663 C C . PHE A 1 91 ? 0.117 -8.200 2.065 1.00 89.75 91 PHE A C 1
ATOM 665 O O . PHE A 1 91 ? -0.066 -7.716 3.176 1.00 89.75 91 PHE A O 1
ATOM 672 N N . ALA A 1 92 ? -0.845 -8.817 1.369 1.00 88.62 92 ALA A N 1
ATOM 673 C CA . ALA A 1 92 ? -2.232 -8.920 1.810 1.00 88.62 92 ALA A CA 1
ATOM 674 C C . ALA A 1 92 ? -2.338 -9.650 3.152 1.00 88.62 92 ALA A C 1
ATOM 676 O O . ALA A 1 92 ? -2.933 -9.124 4.078 1.00 88.62 92 ALA A O 1
ATOM 677 N N . ILE A 1 93 ? -1.684 -10.806 3.306 1.00 88.75 93 ILE A N 1
ATOM 678 C CA . ILE A 1 93 ? -1.707 -11.561 4.569 1.00 88.75 93 ILE A CA 1
ATOM 679 C C . ILE A 1 93 ? -1.158 -10.720 5.729 1.00 88.75 93 ILE A C 1
ATOM 681 O O . ILE A 1 93 ? -1.782 -10.649 6.789 1.00 88.75 93 ILE A O 1
ATOM 685 N N . ALA A 1 94 ? 0.000 -10.082 5.537 1.00 90.44 94 ALA A N 1
ATOM 686 C CA . ALA A 1 94 ? 0.595 -9.204 6.541 1.00 90.44 94 ALA A CA 1
ATOM 687 C C . ALA A 1 94 ? -0.332 -8.043 6.910 1.00 90.44 94 ALA A C 1
ATOM 689 O O . ALA A 1 94 ? -0.649 -7.862 8.084 1.00 90.44 94 ALA A O 1
ATOM 690 N N . TYR A 1 95 ? -0.792 -7.309 5.904 1.00 92.44 95 TYR A N 1
ATOM 691 C CA . TYR A 1 95 ? -1.703 -6.186 6.050 1.00 92.44 95 TYR A CA 1
ATOM 692 C C . TYR A 1 95 ? -2.995 -6.561 6.776 1.00 92.44 95 TYR A C 1
ATOM 694 O O . TYR A 1 95 ? -3.339 -5.937 7.776 1.00 92.44 95 TYR A O 1
ATOM 702 N N . SER A 1 96 ? -3.681 -7.617 6.341 1.00 91.94 96 SER A N 1
ATOM 703 C CA . SER A 1 96 ? -4.935 -8.053 6.953 1.00 91.94 96 SER A CA 1
ATOM 704 C C . SER A 1 96 ? -4.721 -8.475 8.405 1.00 91.94 96 SER A C 1
ATOM 706 O O . SER A 1 96 ? -5.529 -8.142 9.271 1.00 91.94 96 SER A O 1
ATOM 708 N N . SER A 1 97 ? -3.607 -9.155 8.709 1.00 92.62 97 SER A N 1
ATOM 709 C CA . SER A 1 97 ? -3.296 -9.566 10.082 1.00 92.62 97 SER A CA 1
ATOM 710 C C . SER A 1 97 ? -3.139 -8.386 11.041 1.00 92.62 97 SER A C 1
ATOM 712 O O . SER A 1 97 ? -3.674 -8.433 12.149 1.00 92.62 97 SER A O 1
ATOM 714 N N . THR A 1 98 ? -2.449 -7.318 10.631 1.00 93.56 98 THR A N 1
ATOM 715 C CA . THR A 1 98 ? -2.235 -6.149 11.489 1.00 93.56 98 THR A CA 1
ATOM 716 C C . THR A 1 98 ? -3.409 -5.188 11.478 1.00 93.56 98 THR A C 1
ATOM 718 O O . THR A 1 98 ? -3.637 -4.539 12.492 1.00 93.56 98 THR A O 1
ATOM 721 N N . LEU A 1 99 ? -4.195 -5.146 10.401 1.00 90.81 99 LEU A N 1
ATOM 722 C CA . LEU A 1 99 ? -5.464 -4.428 10.365 1.00 90.81 99 LEU A CA 1
ATOM 723 C C . LEU A 1 99 ? -6.435 -5.010 11.395 1.00 90.81 99 LEU A C 1
ATOM 725 O O . LEU A 1 99 ? -6.844 -4.322 12.328 1.00 90.81 99 LEU A O 1
ATOM 729 N N . VAL A 1 100 ? -6.751 -6.303 11.271 1.00 89.62 100 VAL A N 1
ATOM 730 C CA . VAL A 1 100 ? -7.699 -6.964 12.176 1.00 89.62 100 VAL A CA 1
ATOM 731 C C . VAL A 1 100 ? -7.134 -7.038 13.592 1.00 89.62 100 VAL A C 1
ATOM 733 O O . VAL A 1 100 ? -7.787 -6.622 14.546 1.00 89.62 100 VAL A O 1
ATOM 736 N N . GLY A 1 101 ? -5.906 -7.538 13.739 1.00 92.62 101 GLY A N 1
ATOM 737 C CA . GLY A 1 101 ? -5.272 -7.701 15.044 1.00 92.62 101 GLY A CA 1
ATOM 738 C C . GLY A 1 101 ? -5.029 -6.372 15.752 1.00 92.62 101 GLY A C 1
ATOM 739 O O . GLY A 1 101 ? -5.314 -6.261 16.940 1.00 92.62 101 GLY A O 1
ATOM 740 N N . GLY A 1 102 ? -4.555 -5.355 15.028 1.00 93.69 102 GLY A N 1
ATOM 741 C CA . GLY A 1 102 ? -4.313 -4.021 15.571 1.00 93.69 102 GLY A CA 1
ATOM 742 C C . GLY A 1 102 ? -5.597 -3.356 16.049 1.00 93.69 102 GLY A C 1
ATOM 743 O O . GLY A 1 102 ? -5.616 -2.820 17.155 1.00 93.69 102 GLY A O 1
ATOM 744 N N . THR A 1 103 ? -6.684 -3.467 15.275 1.00 91.25 103 THR A N 1
ATOM 745 C CA . THR A 1 103 ? -7.955 -2.827 15.634 1.00 91.25 103 THR A CA 1
ATOM 746 C C . THR A 1 103 ? -8.587 -3.503 16.844 1.00 91.25 103 THR A C 1
ATOM 748 O O . THR A 1 103 ? -9.018 -2.823 17.771 1.00 91.25 103 THR A O 1
ATOM 751 N N . LEU A 1 104 ? -8.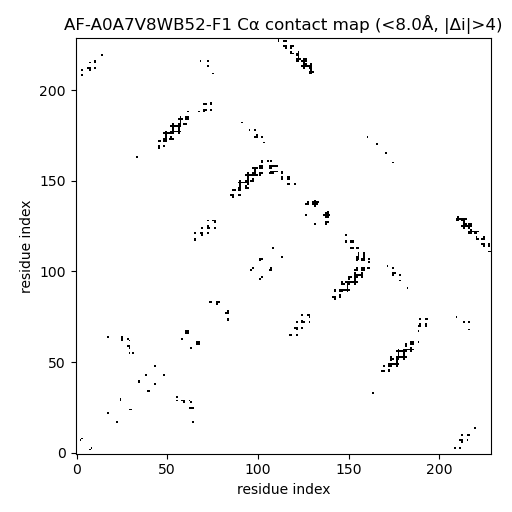585 -4.839 16.888 1.00 90.44 104 LEU A N 1
ATOM 752 C CA . LEU A 1 104 ? -9.134 -5.587 18.024 1.00 90.44 104 LEU A CA 1
ATOM 753 C C . LEU A 1 104 ? -8.292 -5.448 19.298 1.00 90.44 104 LEU A C 1
ATOM 755 O O . LEU A 1 104 ? -8.836 -5.506 20.398 1.00 90.44 104 LEU A O 1
ATOM 759 N N . ALA A 1 105 ? -6.977 -5.266 19.164 1.00 93.19 105 ALA A N 1
ATOM 760 C CA . ALA A 1 105 ? -6.077 -5.058 20.295 1.00 93.19 105 ALA A CA 1
ATOM 761 C C . ALA A 1 105 ? -5.993 -3.590 20.752 1.00 93.19 105 ALA A C 1
ATOM 763 O O . ALA A 1 105 ? -5.324 -3.313 21.748 1.00 93.19 105 ALA A O 1
ATOM 764 N N . GLY A 1 106 ? -6.633 -2.652 20.044 1.00 90.38 106 GLY A N 1
ATOM 765 C CA . GLY A 1 106 ? -6.554 -1.222 20.351 1.00 90.38 106 GLY A CA 1
ATOM 766 C C . GLY A 1 106 ? -5.159 -0.624 20.127 1.00 90.38 106 GLY A C 1
ATOM 767 O O . GLY A 1 106 ? -4.755 0.298 20.834 1.00 90.38 106 GLY A O 1
ATOM 768 N N . ILE A 1 107 ? -4.378 -1.193 19.204 1.00 92.19 107 ILE A N 1
ATOM 769 C CA . ILE A 1 107 ? -3.039 -0.701 18.872 1.00 92.19 107 ILE A CA 1
ATOM 770 C C . ILE A 1 107 ? -3.198 0.436 17.865 1.00 92.19 107 ILE A C 1
ATOM 772 O O . ILE A 1 107 ? -3.635 0.210 16.733 1.00 92.19 107 ILE A O 1
ATOM 776 N N . ALA A 1 108 ? -2.816 1.642 18.281 1.00 86.31 108 ALA A N 1
ATOM 777 C CA . ALA A 1 108 ? -2.815 2.838 17.449 1.00 86.31 108 ALA A CA 1
ATOM 778 C C . ALA A 1 108 ? -1.383 3.331 17.204 1.00 86.31 108 ALA A C 1
ATOM 780 O O . ALA A 1 108 ? -0.535 3.316 18.100 1.00 86.31 108 ALA A O 1
ATOM 781 N N . VAL A 1 109 ? -1.124 3.772 15.977 1.00 87.38 109 VAL A N 1
ATOM 782 C CA . VAL A 1 109 ? 0.153 4.319 15.514 1.00 87.38 109 VAL A CA 1
ATOM 783 C C . VAL A 1 109 ? -0.114 5.717 14.942 1.00 87.38 109 VAL A C 1
ATOM 785 O O . VAL A 1 109 ? -1.149 5.902 14.305 1.00 87.38 109 VAL A O 1
ATOM 788 N N 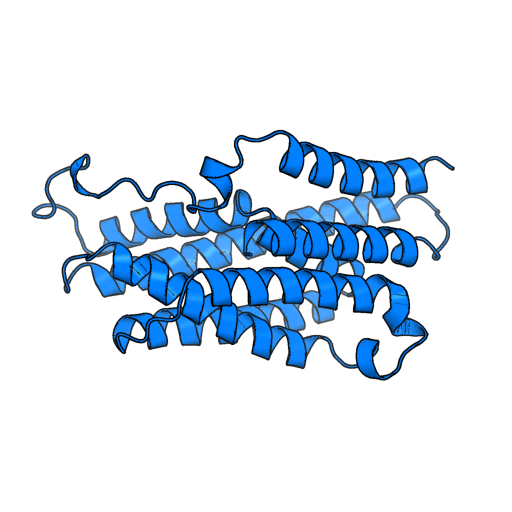. PRO A 1 110 ? 0.774 6.709 15.146 1.00 85.88 110 PRO A N 1
ATOM 789 C CA . PRO A 1 110 ? 0.586 8.044 14.577 1.00 85.88 110 PRO A CA 1
ATOM 790 C C . PRO A 1 110 ? 0.449 8.011 13.047 1.00 85.88 110 PRO A C 1
ATOM 792 O O . PRO A 1 110 ? 1.263 7.362 12.385 1.00 85.88 110 PRO A O 1
ATOM 795 N N . GLY A 1 111 ? -0.532 8.739 12.501 1.00 81.44 111 GLY A N 1
ATOM 796 C CA . GLY A 1 111 ? -0.797 8.819 11.056 1.00 81.44 111 GLY A CA 1
ATOM 797 C C . GLY A 1 111 ? 0.427 9.247 10.244 1.00 81.44 111 GLY A C 1
ATOM 798 O O . GLY A 1 111 ? 0.809 8.553 9.310 1.00 81.44 111 GLY A O 1
ATOM 799 N N . ASP A 1 112 ? 1.150 10.276 10.693 1.00 83.44 112 ASP A N 1
ATOM 800 C CA . ASP A 1 112 ? 2.359 10.757 10.007 1.00 83.44 112 ASP A CA 1
ATOM 801 C C . ASP A 1 112 ? 3.428 9.656 9.850 1.00 83.44 112 ASP A C 1
ATOM 803 O O . ASP A 1 112 ? 4.122 9.563 8.837 1.00 83.44 112 ASP A O 1
ATOM 807 N N . LEU A 1 113 ? 3.563 8.765 10.843 1.00 84.50 113 LEU A N 1
ATOM 808 C CA . LEU A 1 113 ? 4.516 7.655 10.765 1.00 84.50 113 LEU A CA 1
ATOM 809 C C . LEU A 1 113 ? 4.075 6.615 9.730 1.00 84.50 113 LEU A C 1
ATOM 811 O O . LEU A 1 113 ? 4.909 6.044 9.026 1.00 84.50 113 LEU A O 1
ATOM 815 N N . VAL A 1 114 ? 2.772 6.363 9.652 1.00 83.75 114 VAL A N 1
ATOM 816 C CA . VAL A 1 114 ? 2.171 5.452 8.677 1.00 83.75 114 VAL A CA 1
ATOM 817 C C . VAL A 1 114 ? 2.400 5.992 7.274 1.00 83.75 114 VAL A C 1
ATOM 819 O O . VAL A 1 114 ? 2.961 5.278 6.443 1.00 83.75 114 VAL A O 1
ATOM 822 N N . ASP A 1 115 ? 2.053 7.254 7.035 1.00 83.38 115 ASP A N 1
ATOM 823 C CA . ASP A 1 115 ? 2.178 7.891 5.727 1.00 83.38 115 ASP A CA 1
ATOM 824 C C . ASP A 1 115 ? 3.641 7.931 5.271 1.00 83.38 115 ASP A C 1
ATOM 826 O O . ASP A 1 115 ? 3.951 7.633 4.113 1.00 83.38 115 ASP A O 1
ATOM 830 N N . ALA A 1 116 ? 4.575 8.175 6.198 1.00 86.25 116 ALA A N 1
ATOM 831 C CA . ALA A 1 116 ? 6.003 8.095 5.917 1.00 86.25 116 ALA A CA 1
ATOM 832 C C . ALA A 1 116 ? 6.424 6.684 5.475 1.00 86.25 116 ALA A C 1
ATOM 834 O O . ALA A 1 116 ? 7.157 6.528 4.495 1.00 86.25 116 ALA A O 1
ATOM 835 N N . VAL A 1 117 ? 5.961 5.636 6.165 1.00 87.06 117 VAL A N 1
ATOM 836 C CA . VAL A 1 117 ? 6.284 4.246 5.808 1.00 87.06 117 VAL A CA 1
ATOM 837 C C . VAL A 1 117 ? 5.652 3.848 4.473 1.00 87.06 117 VAL A C 1
ATOM 839 O O . VAL A 1 117 ? 6.321 3.201 3.660 1.00 87.06 117 VAL A O 1
ATOM 842 N N . ILE A 1 118 ? 4.415 4.271 4.209 1.00 84.62 118 ILE A N 1
ATOM 843 C CA . ILE A 1 118 ? 3.735 4.057 2.929 1.00 84.62 118 ILE A CA 1
ATOM 844 C C . ILE A 1 118 ? 4.534 4.710 1.802 1.00 84.62 118 ILE A C 1
ATOM 846 O O . ILE A 1 118 ? 4.885 4.046 0.821 1.00 84.62 118 ILE A O 1
ATOM 850 N N . ALA A 1 119 ? 4.905 5.980 1.953 1.00 86.00 119 ALA A N 1
ATOM 851 C CA . ALA A 1 119 ? 5.684 6.695 0.953 1.00 86.00 119 ALA A CA 1
ATOM 852 C C . ALA A 1 119 ? 7.059 6.040 0.723 1.00 86.00 119 ALA A C 1
ATOM 854 O O . ALA A 1 119 ? 7.487 5.881 -0.427 1.00 86.00 119 ALA A O 1
ATOM 855 N N . LEU A 1 120 ? 7.733 5.585 1.786 1.00 88.88 120 LEU A N 1
ATOM 856 C CA . LEU A 1 120 ? 8.986 4.829 1.690 1.00 88.88 120 LEU A CA 1
ATOM 857 C C . LEU A 1 120 ? 8.812 3.493 0.955 1.00 88.88 120 LEU A C 1
ATOM 859 O O . LEU A 1 120 ? 9.708 3.099 0.204 1.00 88.88 120 LEU A O 1
ATOM 863 N N . SER A 1 121 ? 7.672 2.813 1.108 1.00 89.94 121 SER A N 1
ATOM 864 C CA . SER A 1 121 ? 7.383 1.559 0.399 1.00 89.94 121 SER A CA 1
ATOM 865 C C . SER A 1 121 ? 7.357 1.751 -1.122 1.00 89.94 121 SER A C 1
ATOM 867 O O . SER A 1 121 ? 7.991 0.987 -1.860 1.00 89.94 121 SER A O 1
ATOM 869 N N . VAL A 1 122 ? 6.719 2.829 -1.596 1.00 88.25 122 VAL A N 1
ATOM 870 C CA . VAL A 1 122 ? 6.662 3.204 -3.017 1.00 88.25 122 VAL A CA 1
ATOM 871 C C . VAL A 1 122 ? 8.063 3.523 -3.535 1.00 88.25 122 VAL A C 1
ATOM 873 O O . VAL A 1 122 ? 8.463 3.033 -4.594 1.00 88.25 122 VAL A O 1
ATOM 876 N N . GLY A 1 123 ? 8.843 4.287 -2.767 1.00 88.75 123 GLY A N 1
ATOM 877 C CA . GLY A 1 123 ? 10.219 4.638 -3.120 1.00 88.75 123 GLY A CA 1
ATOM 878 C C . GLY A 1 123 ? 11.125 3.413 -3.206 1.00 88.75 123 GLY A C 1
ATOM 879 O O . GLY A 1 123 ? 11.906 3.281 -4.150 1.00 88.75 123 GLY A O 1
ATOM 880 N N . PHE A 1 124 ? 10.972 2.471 -2.274 1.00 90.94 124 PHE A N 1
ATOM 881 C CA . PHE A 1 124 ? 11.715 1.216 -2.264 1.00 90.94 124 PHE A CA 1
ATOM 882 C C . PHE A 1 124 ? 11.384 0.347 -3.483 1.00 90.94 124 PHE A C 1
ATOM 884 O O . PHE A 1 124 ? 12.291 -0.157 -4.149 1.00 90.94 124 PHE A O 1
ATOM 891 N N . VAL A 1 125 ? 10.102 0.197 -3.831 1.00 88.75 125 VAL A N 1
ATOM 892 C CA . VAL A 1 125 ? 9.697 -0.505 -5.060 1.00 88.75 125 VAL A CA 1
ATOM 893 C C . VAL A 1 125 ? 10.228 0.216 -6.303 1.00 88.75 125 VAL A C 1
ATOM 895 O O . VAL A 1 125 ? 10.763 -0.441 -7.195 1.00 88.75 125 VAL A O 1
ATOM 898 N N . GLY A 1 126 ? 10.182 1.550 -6.342 1.00 87.00 126 GLY A N 1
ATOM 899 C CA . GLY A 1 126 ? 10.789 2.351 -7.409 1.00 87.00 126 GLY A CA 1
ATOM 900 C C . GLY A 1 126 ? 12.289 2.091 -7.573 1.00 87.00 126 GLY A C 1
ATOM 901 O O . GLY A 1 126 ? 12.763 1.859 -8.688 1.00 87.00 126 GLY A O 1
ATOM 902 N N . ALA A 1 127 ? 13.027 2.021 -6.465 1.00 88.50 127 ALA A N 1
ATOM 903 C CA . ALA A 1 127 ? 14.451 1.699 -6.464 1.00 88.50 127 ALA A CA 1
ATOM 904 C C . ALA A 1 127 ? 14.727 0.266 -6.948 1.00 88.50 127 ALA A C 1
ATOM 906 O O . ALA A 1 127 ? 15.663 0.054 -7.723 1.00 88.50 127 ALA A O 1
ATOM 907 N N . GLN A 1 128 ? 13.905 -0.717 -6.560 1.00 88.25 128 GLN A N 1
ATOM 908 C CA . GLN A 1 128 ? 14.007 -2.084 -7.087 1.00 88.25 128 GLN A CA 1
ATOM 909 C C . GLN A 1 128 ? 13.758 -2.129 -8.601 1.00 88.25 128 GLN A C 1
ATOM 911 O O . GLN A 1 128 ? 14.497 -2.790 -9.330 1.00 88.25 128 GLN A O 1
ATOM 916 N N . VAL A 1 129 ? 12.766 -1.383 -9.096 1.00 84.88 129 VAL A N 1
ATOM 917 C CA . VAL A 1 129 ? 12.465 -1.285 -10.533 1.00 84.88 129 VAL A CA 1
ATOM 918 C C . VAL A 1 129 ? 13.611 -0.616 -11.307 1.00 84.88 129 VAL A C 1
ATOM 920 O O . VAL A 1 129 ? 13.944 -1.061 -12.406 1.00 84.88 129 VAL A O 1
ATOM 923 N N . ALA A 1 130 ? 14.244 0.419 -10.747 1.00 83.69 130 ALA A N 1
ATOM 924 C CA . ALA A 1 130 ? 15.338 1.137 -11.404 1.00 83.69 130 ALA A CA 1
ATOM 925 C C . ALA A 1 130 ? 16.681 0.391 -11.359 1.00 83.69 130 ALA A C 1
ATOM 927 O O . ALA A 1 130 ? 17.424 0.397 -12.342 1.00 83.69 130 ALA A O 1
ATOM 928 N N . PHE A 1 131 ? 17.010 -0.235 -10.226 1.00 84.62 131 PHE A N 1
ATOM 929 C CA . PHE A 1 131 ? 18.371 -0.692 -9.926 1.00 84.62 131 PHE A CA 1
ATOM 930 C C . PHE A 1 131 ? 18.480 -2.179 -9.573 1.00 84.62 131 PHE A C 1
ATOM 932 O O . PHE A 1 131 ? 19.590 -2.656 -9.329 1.00 84.62 131 PHE A O 1
ATOM 939 N N . GLY A 1 132 ? 17.380 -2.937 -9.565 1.00 78.62 132 GLY A N 1
ATOM 940 C CA . GLY A 1 132 ? 17.362 -4.333 -9.110 1.00 78.62 132 GLY A CA 1
ATOM 941 C C . GLY A 1 132 ? 18.327 -5.261 -9.858 1.00 78.62 132 GLY A C 1
ATOM 942 O O . GLY A 1 132 ? 18.878 -6.183 -9.265 1.00 78.62 132 GLY A O 1
ATOM 943 N N . SER A 1 133 ? 18.625 -4.990 -11.135 1.00 72.31 133 SER A N 1
ATOM 944 C CA . SER A 1 133 ? 19.610 -5.769 -11.905 1.00 72.31 133 SER A CA 1
ATOM 945 C C . SER A 1 133 ? 21.072 -5.433 -11.585 1.00 72.31 133 SER A C 1
ATOM 947 O O . SER A 1 133 ? 21.961 -6.196 -11.948 1.00 72.31 133 SER A O 1
ATOM 949 N N . ALA A 1 134 ? 21.336 -4.279 -10.965 1.00 72.62 134 ALA A N 1
ATOM 950 C CA . ALA A 1 134 ? 22.680 -3.773 -10.676 1.00 72.62 134 ALA A CA 1
ATOM 951 C C . ALA A 1 134 ? 23.054 -3.865 -9.185 1.00 72.62 134 ALA A C 1
ATOM 953 O O . ALA A 1 134 ? 24.230 -3.765 -8.842 1.00 72.62 134 ALA A O 1
ATOM 954 N N . ASN A 1 135 ? 22.078 -4.058 -8.293 1.00 78.50 135 ASN A N 1
ATOM 955 C CA . ASN A 1 135 ? 22.284 -4.091 -6.849 1.00 78.50 135 ASN A CA 1
ATOM 956 C C . ASN A 1 135 ? 21.673 -5.361 -6.244 1.00 78.50 135 ASN A C 1
ATOM 958 O O . ASN A 1 135 ? 20.461 -5.542 -6.269 1.00 78.50 135 ASN A O 1
ATOM 962 N N . ARG A 1 136 ? 22.506 -6.211 -5.628 1.00 70.50 136 ARG A N 1
ATOM 963 C CA . ARG A 1 136 ? 22.076 -7.490 -5.032 1.00 70.50 136 ARG A CA 1
ATOM 964 C C . ARG A 1 136 ? 21.023 -7.353 -3.924 1.00 70.50 136 ARG A C 1
ATOM 966 O O . ARG A 1 136 ? 20.237 -8.272 -3.738 1.00 70.50 136 ARG A O 1
ATOM 973 N N . PHE A 1 137 ? 21.028 -6.247 -3.176 1.00 73.25 137 PHE A N 1
ATOM 974 C CA . PHE A 1 137 ? 20.055 -5.999 -2.109 1.00 73.25 137 PHE A CA 1
ATOM 975 C C . PHE A 1 137 ? 18.693 -5.617 -2.693 1.00 73.25 137 PHE A C 1
ATOM 977 O O . PHE A 1 137 ? 17.673 -6.102 -2.221 1.00 73.25 137 PHE A O 1
ATOM 984 N N . LEU A 1 138 ? 18.683 -4.805 -3.753 1.00 75.75 138 LEU A N 1
ATOM 985 C CA . LEU A 1 138 ? 17.462 -4.420 -4.473 1.00 75.75 138 LEU A CA 1
ATOM 986 C C . LEU A 1 138 ? 16.987 -5.495 -5.467 1.00 75.75 138 LEU A C 1
ATOM 988 O O . LEU A 1 138 ? 15.850 -5.455 -5.919 1.00 75.75 138 LEU A O 1
ATOM 992 N N . GLY A 1 139 ? 17.854 -6.440 -5.826 1.00 68.50 139 GLY A N 1
ATOM 993 C CA . GLY A 1 139 ? 17.525 -7.629 -6.614 1.00 68.50 139 GLY A CA 1
ATOM 994 C C . GLY A 1 139 ? 17.122 -8.840 -5.767 1.00 68.50 139 GLY A C 1
ATOM 995 O O . GLY A 1 139 ? 16.828 -9.897 -6.325 1.00 68.50 139 GLY A O 1
ATOM 996 N N . ALA A 1 140 ? 17.133 -8.716 -4.433 1.00 75.00 140 ALA A N 1
ATOM 997 C CA . ALA A 1 140 ? 16.631 -9.746 -3.531 1.00 75.00 140 ALA A CA 1
ATOM 998 C C . ALA A 1 140 ? 15.109 -9.916 -3.690 1.00 75.00 140 ALA A C 1
ATOM 1000 O O . ALA A 1 140 ? 14.434 -9.094 -4.305 1.00 75.00 140 ALA A O 1
ATOM 1001 N N . SER A 1 141 ? 14.551 -11.004 -3.152 1.00 82.31 141 SER A N 1
ATOM 1002 C CA . SER A 1 141 ? 13.119 -11.274 -3.307 1.00 82.31 141 SER A CA 1
ATOM 1003 C C . SER A 1 141 ? 12.271 -10.114 -2.756 1.00 82.31 141 SER A C 1
ATOM 1005 O O . SER A 1 141 ? 12.403 -9.789 -1.573 1.00 82.31 141 SER A O 1
ATOM 1007 N N . PRO A 1 142 ? 11.329 -9.560 -3.541 1.00 84.12 142 PRO A N 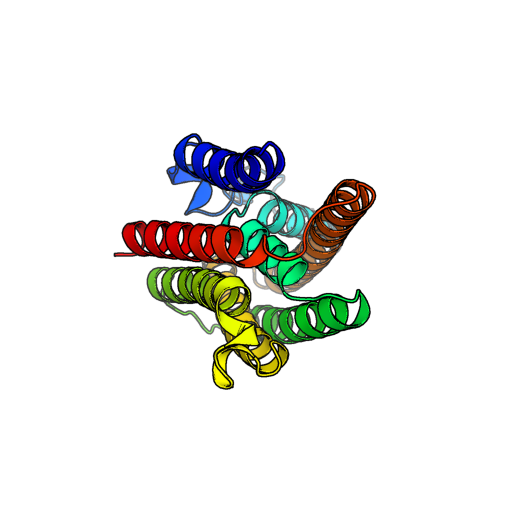1
ATOM 1008 C CA . PRO A 1 142 ? 10.454 -8.479 -3.081 1.00 84.12 142 PRO A CA 1
ATOM 1009 C C . PRO A 1 142 ? 9.451 -8.911 -1.997 1.00 84.12 142 PRO A C 1
ATOM 1011 O O . PRO A 1 142 ? 8.739 -8.073 -1.452 1.00 84.12 142 PRO A O 1
ATOM 1014 N N . ARG A 1 143 ? 9.395 -10.206 -1.647 1.00 87.31 143 ARG A N 1
ATOM 1015 C CA . ARG A 1 143 ? 8.443 -10.760 -0.670 1.00 87.31 143 ARG A CA 1
ATOM 1016 C C . ARG A 1 143 ? 8.701 -10.301 0.763 1.00 87.31 143 ARG A C 1
ATOM 1018 O O . ARG A 1 143 ? 7.746 -10.021 1.472 1.00 87.31 143 ARG A O 1
ATOM 1025 N N . TRP A 1 144 ? 9.961 -10.226 1.195 1.00 88.25 144 TRP A N 1
ATOM 1026 C CA . TRP A 1 144 ? 10.275 -9.778 2.558 1.00 88.25 144 TRP A CA 1
ATOM 1027 C C . TRP A 1 144 ? 9.946 -8.290 2.770 1.00 88.25 144 TRP A C 1
ATOM 1029 O O . TRP A 1 144 ? 9.228 -7.981 3.716 1.00 88.25 144 TRP A O 1
ATOM 1039 N N . PRO A 1 145 ? 10.353 -7.371 1.870 1.00 88.19 145 PRO A N 1
ATOM 1040 C CA . PRO A 1 145 ? 9.893 -5.985 1.928 1.00 88.19 145 PRO A CA 1
ATOM 1041 C C . PRO A 1 145 ? 8.366 -5.865 1.907 1.00 88.19 145 PRO A C 1
ATOM 1043 O O . PRO A 1 145 ? 7.808 -5.118 2.702 1.00 88.19 145 PRO A O 1
ATOM 1046 N N . ALA A 1 146 ? 7.682 -6.637 1.055 1.00 89.25 146 ALA A N 1
ATOM 1047 C CA . ALA A 1 146 ? 6.222 -6.647 1.000 1.00 89.25 146 ALA A CA 1
ATOM 1048 C C . ALA A 1 146 ? 5.571 -7.107 2.313 1.00 89.25 146 ALA A C 1
ATOM 1050 O O . ALA A 1 146 ? 4.558 -6.543 2.707 1.00 89.25 146 ALA A O 1
ATOM 1051 N N . LEU A 1 147 ? 6.168 -8.072 3.021 1.00 91.25 147 LEU A N 1
ATOM 1052 C CA . LEU A 1 147 ? 5.732 -8.453 4.364 1.00 91.25 147 LEU A CA 1
ATOM 1053 C C . LEU A 1 147 ? 5.852 -7.265 5.332 1.00 91.25 147 LEU A C 1
ATOM 1055 O O . LEU A 1 147 ? 4.878 -6.909 5.983 1.00 91.25 147 LEU A O 1
ATOM 1059 N N . CYS A 1 148 ? 7.028 -6.631 5.408 1.00 91.31 148 CYS A N 1
ATOM 1060 C CA . CYS A 1 148 ? 7.273 -5.516 6.327 1.00 91.31 148 CYS A CA 1
ATOM 1061 C C . CYS A 1 148 ? 6.352 -4.320 6.060 1.00 91.31 148 CYS A C 1
ATOM 1063 O O . CYS A 1 148 ? 5.761 -3.783 6.995 1.00 91.31 148 CYS A O 1
ATOM 1065 N N . PHE A 1 149 ? 6.212 -3.920 4.794 1.00 91.38 149 PHE A N 1
ATOM 1066 C CA . PHE A 1 149 ? 5.321 -2.824 4.419 1.00 91.38 149 PHE A CA 1
ATOM 1067 C C . PHE A 1 149 ? 3.856 -3.194 4.633 1.00 91.38 149 PHE A C 1
ATOM 1069 O O . PHE A 1 149 ? 3.121 -2.383 5.181 1.00 91.38 149 PHE A O 1
ATOM 1076 N N . GLY A 1 150 ? 3.449 -4.426 4.312 1.00 90.88 150 GLY A N 1
ATOM 1077 C CA . GLY A 1 150 ? 2.095 -4.906 4.590 1.00 90.88 150 GLY A CA 1
ATOM 1078 C C . GLY A 1 150 ? 1.741 -4.773 6.070 1.00 90.88 150 GLY A C 1
ATOM 1079 O O . GLY A 1 150 ? 0.724 -4.171 6.401 1.00 90.88 150 GLY A O 1
ATOM 1080 N N . LEU A 1 151 ? 2.624 -5.231 6.967 1.00 92.00 151 LEU A N 1
ATOM 1081 C CA . LEU A 1 151 ? 2.417 -5.117 8.415 1.00 92.00 151 LEU A CA 1
ATOM 1082 C C . LEU A 1 151 ? 2.216 -3.656 8.842 1.00 92.00 151 LEU A C 1
ATOM 1084 O O . LEU A 1 151 ? 1.272 -3.359 9.574 1.00 92.00 151 LEU A O 1
ATOM 1088 N N . ALA A 1 152 ? 3.074 -2.749 8.365 1.00 90.50 152 ALA A N 1
ATOM 1089 C CA . ALA A 1 152 ? 2.992 -1.331 8.697 1.00 90.50 152 ALA A CA 1
ATOM 1090 C C . ALA A 1 152 ? 1.722 -0.661 8.143 1.00 90.50 152 ALA A C 1
ATOM 1092 O O . ALA A 1 152 ? 1.054 0.068 8.873 1.00 90.50 152 ALA A O 1
ATOM 1093 N N . HIS A 1 153 ? 1.349 -0.951 6.893 1.00 89.31 153 HIS A N 1
ATOM 1094 C CA . HIS A 1 153 ? 0.140 -0.404 6.270 1.00 89.31 153 HIS A CA 1
ATOM 1095 C C . HIS A 1 153 ? -1.123 -0.854 7.017 1.00 89.31 153 HIS A C 1
ATOM 1097 O O . HIS A 1 153 ? -2.014 -0.044 7.267 1.00 89.31 153 HIS A O 1
ATOM 1103 N N . GLY A 1 154 ? -1.192 -2.129 7.419 1.00 90.31 154 GLY A N 1
ATOM 1104 C CA . GLY A 1 154 ? -2.347 -2.649 8.151 1.00 90.31 154 GLY A CA 1
ATOM 1105 C C . GLY A 1 154 ? -2.504 -2.004 9.530 1.00 90.31 154 GLY A C 1
ATOM 1106 O O . GLY A 1 154 ? -3.617 -1.662 9.922 1.00 90.31 154 GLY A O 1
ATOM 1107 N N . LEU A 1 155 ? -1.395 -1.739 10.236 1.00 89.06 155 LEU A N 1
ATOM 1108 C CA . LEU A 1 155 ? -1.422 -1.004 11.510 1.00 89.06 155 LEU A CA 1
ATOM 1109 C C . LEU A 1 155 ? -1.899 0.442 11.345 1.00 89.06 155 LEU A C 1
ATOM 1111 O O . LEU A 1 155 ? -2.621 0.962 12.199 1.00 89.06 155 LEU A O 1
ATOM 1115 N N . GLY A 1 156 ? -1.506 1.094 10.255 1.00 86.94 156 GLY A N 1
ATOM 1116 C CA . GLY A 1 156 ? -1.912 2.466 10.006 1.00 86.94 156 GLY A CA 1
ATOM 1117 C C . GLY A 1 156 ? -3.400 2.611 9.751 1.00 86.94 156 GLY A C 1
ATOM 1118 O O . GLY A 1 156 ? -4.078 3.396 10.409 1.00 86.94 156 GLY A O 1
ATOM 1119 N N . LEU A 1 157 ? -3.942 1.757 8.892 1.00 84.94 157 LEU A N 1
ATOM 1120 C CA . LEU A 1 157 ? -5.375 1.738 8.651 1.00 84.94 157 LEU A CA 1
ATOM 1121 C C . LEU A 1 157 ? -6.180 1.277 9.876 1.00 84.94 157 LEU A C 1
ATOM 1123 O O . LEU A 1 157 ? -7.280 1.768 10.120 1.00 84.94 157 LEU A O 1
ATOM 1127 N N . SER A 1 158 ? -5.629 0.365 10.677 1.00 88.56 158 SER A N 1
ATOM 1128 C CA . SER A 1 158 ? -6.218 -0.002 11.966 1.00 88.56 158 SER A CA 1
ATOM 1129 C C . SER A 1 158 ? -6.418 1.218 12.870 1.00 88.56 158 SER A C 1
ATOM 1131 O O . SER A 1 158 ? -7.428 1.308 13.565 1.00 88.56 158 SER A O 1
ATOM 1133 N N . SER A 1 159 ? -5.481 2.168 12.852 1.00 86.38 159 SER A N 1
ATOM 1134 C CA . SER A 1 159 ? -5.593 3.411 13.624 1.00 86.38 159 SER A CA 1
ATOM 1135 C C . SER A 1 159 ? -6.733 4.285 13.084 1.00 86.38 159 SER A C 1
ATOM 1137 O O . SER A 1 159 ? -7.577 4.727 13.859 1.00 86.38 159 SER A O 1
ATOM 1139 N N . LEU A 1 160 ? -6.851 4.404 11.756 1.00 82.19 160 LEU A N 1
ATOM 1140 C CA . LEU A 1 160 ? -7.942 5.127 11.090 1.00 82.19 160 LEU A CA 1
ATOM 1141 C C . LEU A 1 160 ? -9.332 4.544 11.421 1.00 82.19 160 LEU A C 1
ATOM 1143 O O . LEU A 1 160 ? -10.266 5.284 11.717 1.00 82.19 160 LEU A O 1
ATOM 1147 N N . LEU A 1 161 ? -9.490 3.214 11.416 1.00 82.56 161 LEU A N 1
ATOM 1148 C CA . LEU A 1 161 ? -10.765 2.578 11.784 1.00 82.56 161 LEU A CA 1
ATOM 1149 C C . LEU A 1 161 ? -11.118 2.781 13.265 1.00 82.56 161 LEU A C 1
ATOM 1151 O O . LEU A 1 161 ? -12.293 2.928 13.596 1.00 82.56 161 LEU A O 1
ATOM 1155 N N . GLN A 1 162 ? -10.124 2.819 14.155 1.00 84.88 162 GLN A N 1
ATOM 1156 C CA . GLN A 1 162 ? -10.343 3.106 15.577 1.00 84.88 162 GLN A CA 1
ATOM 1157 C C . GLN A 1 162 ? -10.777 4.561 15.817 1.00 84.88 162 GLN A C 1
ATOM 1159 O O . GLN A 1 162 ? -11.576 4.825 16.719 1.00 84.88 162 GLN A O 1
ATOM 1164 N N . GLU A 1 163 ? -10.321 5.506 14.990 1.00 84.81 163 GLU A N 1
ATOM 1165 C CA . GLU A 1 163 ? -10.729 6.916 15.058 1.00 84.81 163 GLU A CA 1
ATOM 1166 C C . GLU A 1 163 ? -12.213 7.134 14.739 1.00 84.81 163 GLU A C 1
ATOM 1168 O O . GLU A 1 163 ? -12.810 8.081 15.254 1.00 84.81 163 GLU A O 1
ATOM 1173 N N . LEU A 1 164 ? -12.841 6.222 13.985 1.00 81.62 164 LEU A N 1
ATOM 1174 C CA . LEU A 1 164 ? -14.282 6.258 13.706 1.00 81.62 164 LEU A CA 1
ATOM 1175 C C . LEU A 1 164 ? -15.146 6.025 14.956 1.00 81.62 164 LEU A C 1
ATOM 1177 O O . LEU A 1 164 ? -16.345 6.290 14.912 1.00 81.62 164 LEU A O 1
ATOM 1181 N N . ARG A 1 165 ? -14.554 5.540 16.064 1.00 81.88 165 ARG A N 1
ATOM 1182 C CA . ARG A 1 165 ? -15.226 5.286 17.356 1.00 81.88 165 ARG A CA 1
ATOM 1183 C C . ARG A 1 165 ? -16.549 4.527 17.206 1.00 81.88 165 ARG A C 1
ATOM 1185 O O . ARG A 1 165 ? -17.548 4.872 17.838 1.00 81.88 165 ARG A O 1
ATOM 1192 N N . LEU A 1 166 ? -16.536 3.499 16.360 1.00 83.06 166 LEU A N 1
ATOM 1193 C CA . LEU A 1 166 ? -17.702 2.663 16.099 1.00 83.06 166 LEU A CA 1
ATOM 1194 C C . LEU A 1 166 ? -18.179 1.953 17.379 1.00 83.06 166 LEU A C 1
ATOM 1196 O O . LEU A 1 166 ? -17.354 1.624 18.242 1.00 83.06 166 LEU A O 1
ATOM 1200 N N . PRO A 1 167 ? -19.488 1.673 17.497 1.00 84.94 167 PRO A N 1
ATOM 1201 C CA . PRO A 1 167 ? -20.012 0.758 18.504 1.00 84.94 167 PRO A CA 1
ATOM 1202 C C . PRO A 1 167 ? -19.264 -0.586 18.498 1.00 84.94 167 PRO A C 1
ATOM 1204 O O . PRO A 1 167 ? -18.810 -1.062 17.455 1.00 84.94 167 PRO A O 1
ATOM 1207 N N . GLN A 1 168 ? -19.112 -1.213 19.669 1.00 82.94 168 GLN A N 1
ATOM 1208 C CA . GLN A 1 168 ? -18.311 -2.443 19.801 1.00 82.94 168 GLN A CA 1
ATOM 1209 C C . GLN A 1 168 ? -18.852 -3.608 18.958 1.00 82.94 168 GLN A C 1
ATOM 1211 O O . GLN A 1 168 ? -18.079 -4.426 18.464 1.00 82.94 168 GLN A O 1
ATOM 1216 N N . ASP A 1 169 ? -20.168 -3.674 18.790 1.00 85.44 169 ASP A N 1
ATOM 1217 C CA . ASP A 1 169 ? -20.889 -4.652 17.980 1.00 85.44 169 ASP A CA 1
ATOM 1218 C C . ASP A 1 169 ? -20.749 -4.414 16.466 1.00 85.44 169 ASP A C 1
ATOM 1220 O O . ASP A 1 169 ? -20.842 -5.360 15.682 1.00 85.44 169 ASP A O 1
ATOM 1224 N N . GLU A 1 170 ? -20.432 -3.187 16.051 1.00 86.56 170 GLU A N 1
ATOM 1225 C CA . GLU A 1 170 ? -20.192 -2.818 14.652 1.00 86.56 170 GLU A CA 1
ATOM 1226 C C . GLU A 1 170 ? -18.714 -2.890 14.250 1.00 86.56 170 GLU A C 1
ATOM 1228 O O . GLU A 1 170 ? -18.397 -3.028 13.065 1.00 86.56 170 GLU A O 1
ATOM 1233 N N . LEU A 1 171 ? -17.789 -2.826 15.210 1.00 87.38 171 LEU A N 1
ATOM 1234 C CA . LEU A 1 171 ? -16.354 -2.747 14.933 1.00 87.38 171 LEU A CA 1
ATOM 1235 C C . LEU A 1 171 ? -15.843 -3.955 14.136 1.00 87.38 171 LEU A C 1
ATOM 1237 O O . LEU A 1 171 ? -15.208 -3.796 13.094 1.00 87.38 171 LEU A O 1
ATOM 1241 N N . LEU A 1 172 ? -16.135 -5.173 14.598 1.00 89.75 172 LEU A N 1
ATOM 1242 C CA . LEU A 1 172 ? -15.677 -6.397 13.939 1.00 89.75 172 LEU A CA 1
ATOM 1243 C C . LEU A 1 172 ? -16.240 -6.564 12.512 1.00 89.75 172 LEU A C 1
ATOM 1245 O O . LEU A 1 172 ? -15.435 -6.789 11.602 1.00 89.75 172 LEU A O 1
ATOM 1249 N N . PRO A 1 173 ? -17.564 -6.449 12.260 1.00 89.62 173 PRO A N 1
ATOM 1250 C CA . PRO A 1 173 ? -18.082 -6.528 10.895 1.00 89.62 173 PRO A CA 1
ATOM 1251 C C . PRO A 1 173 ? -17.543 -5.406 10.001 1.00 89.62 173 PRO A C 1
ATOM 1253 O O . PRO A 1 173 ? -17.263 -5.666 8.832 1.00 89.62 173 PRO A O 1
ATOM 1256 N N . SER A 1 174 ? -17.313 -4.204 10.539 1.00 88.75 174 SER A N 1
ATOM 1257 C CA . SER A 1 174 ? -16.712 -3.091 9.791 1.00 88.75 174 SER A CA 1
ATOM 1258 C C . SER A 1 174 ? -15.280 -3.395 9.357 1.00 88.75 174 SER A C 1
ATOM 1260 O O . SER A 1 174 ? -14.944 -3.240 8.187 1.00 88.75 174 SER A O 1
ATOM 1262 N N . VAL A 1 175 ? -14.439 -3.888 10.270 1.00 90.62 175 VAL A N 1
ATOM 1263 C CA . VAL A 1 175 ? -13.036 -4.233 9.991 1.00 90.62 175 VAL A CA 1
ATOM 1264 C C . VAL A 1 175 ? -12.932 -5.376 8.978 1.00 90.62 175 VAL A C 1
ATOM 1266 O O . VAL A 1 175 ? -12.153 -5.292 8.027 1.00 90.62 175 VAL A O 1
ATOM 1269 N N . ILE A 1 176 ? -13.737 -6.433 9.142 1.00 91.06 176 ILE A N 1
ATOM 1270 C CA . ILE A 1 176 ? -13.761 -7.563 8.202 1.00 91.06 176 ILE A CA 1
ATOM 1271 C C . ILE A 1 176 ? -14.270 -7.106 6.835 1.00 91.06 176 ILE A C 1
ATOM 1273 O O . ILE A 1 176 ? -13.638 -7.401 5.821 1.00 91.06 176 ILE A O 1
ATOM 1277 N N . GLY A 1 177 ? -15.384 -6.370 6.805 1.00 89.88 177 GLY A N 1
ATOM 1278 C CA . GLY A 1 177 ? -15.959 -5.822 5.582 1.00 89.88 177 GLY A CA 1
ATOM 1279 C C . GLY A 1 177 ? -14.951 -4.958 4.837 1.00 89.88 177 GLY A C 1
ATOM 1280 O O . GLY A 1 177 ? -14.664 -5.201 3.668 1.00 89.88 177 GLY A O 1
ATOM 1281 N N . PHE A 1 178 ? -14.325 -4.015 5.538 1.00 89.94 178 PHE A N 1
ATOM 1282 C CA . PHE A 1 178 ? -13.291 -3.162 4.969 1.00 89.94 178 PHE A CA 1
ATOM 1283 C C . PHE A 1 178 ? -12.141 -3.979 4.366 1.00 89.94 178 PHE A C 1
ATOM 1285 O O . PHE A 1 178 ? -11.770 -3.740 3.217 1.00 89.94 178 PHE A O 1
ATOM 1292 N N . ASN A 1 179 ? -11.619 -4.980 5.087 1.00 92.44 179 ASN A N 1
ATOM 1293 C CA . ASN A 1 179 ? -10.543 -5.838 4.585 1.00 92.44 179 ASN A CA 1
ATOM 1294 C C . ASN A 1 179 ? -10.946 -6.604 3.313 1.00 92.44 179 ASN A C 1
ATOM 1296 O O . ASN A 1 179 ? -10.187 -6.641 2.347 1.00 92.44 179 ASN A O 1
ATOM 1300 N N . VAL A 1 180 ? -12.158 -7.169 3.276 1.00 90.62 180 VAL A N 1
ATOM 1301 C CA . VAL A 1 180 ? -12.693 -7.833 2.074 1.00 90.62 180 VAL A CA 1
ATOM 1302 C C . VAL A 1 180 ? -12.774 -6.850 0.907 1.00 90.62 180 VAL A C 1
ATOM 1304 O O . VAL A 1 180 ? -12.354 -7.166 -0.207 1.00 90.62 180 VAL A O 1
ATOM 1307 N N . GLY A 1 181 ? -13.267 -5.638 1.161 1.00 90.50 181 GLY A N 1
ATOM 1308 C CA . GLY A 1 181 ? -13.308 -4.566 0.174 1.00 90.50 181 GLY A CA 1
ATOM 1309 C C . GLY A 1 181 ? -11.932 -4.223 -0.396 1.00 90.50 181 GLY A C 1
ATOM 1310 O O . GLY A 1 181 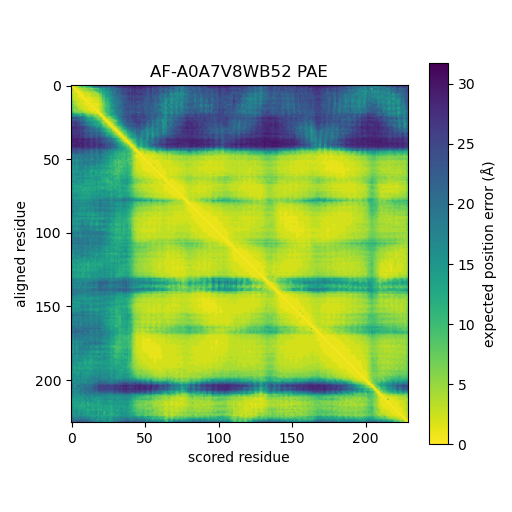? -11.774 -4.103 -1.612 1.00 90.50 181 GLY A O 1
ATOM 1311 N N . VAL A 1 182 ? -10.925 -4.114 0.470 1.00 89.88 182 VAL A N 1
ATOM 1312 C CA . VAL A 1 182 ? -9.531 -3.873 0.077 1.00 89.88 182 VAL A CA 1
ATOM 1313 C C . VAL A 1 182 ? -9.006 -4.987 -0.817 1.00 89.88 182 VAL A C 1
ATOM 1315 O O . VAL A 1 182 ? -8.460 -4.704 -1.882 1.00 89.88 182 VAL A O 1
ATOM 1318 N N . GLU A 1 183 ? -9.195 -6.249 -0.434 1.00 90.00 183 GLU A N 1
ATOM 1319 C CA . GLU A 1 183 ? -8.733 -7.386 -1.232 1.00 90.00 183 GLU A CA 1
ATOM 1320 C C . GLU A 1 183 ? -9.384 -7.402 -2.623 1.00 90.00 183 GLU A C 1
ATOM 1322 O O . GLU A 1 183 ? -8.692 -7.578 -3.631 1.00 90.00 183 GLU A O 1
ATOM 1327 N N . VAL A 1 184 ? -10.693 -7.132 -2.704 1.00 88.19 184 VAL A N 1
ATOM 1328 C CA . VAL A 1 184 ? -11.423 -7.009 -3.977 1.00 88.19 184 VAL A CA 1
ATOM 1329 C C . VAL A 1 184 ? -10.867 -5.863 -4.824 1.00 88.19 184 VAL A C 1
ATOM 1331 O O . VAL A 1 184 ? -10.565 -6.062 -6.005 1.00 88.19 184 VAL A O 1
ATOM 1334 N N . GLY A 1 185 ? -10.693 -4.677 -4.234 1.00 87.88 185 GLY A N 1
ATOM 1335 C CA . GLY A 1 185 ? -10.126 -3.512 -4.914 1.00 87.88 185 GLY A CA 1
ATOM 1336 C C . GLY A 1 185 ? -8.710 -3.775 -5.428 1.00 87.88 185 GLY A C 1
ATOM 1337 O O . GLY A 1 185 ? -8.391 -3.452 -6.574 1.00 87.88 185 GLY A O 1
ATOM 1338 N N . GLN A 1 186 ? -7.880 -4.440 -4.623 1.00 88.38 186 GLN A N 1
ATOM 1339 C CA . GLN A 1 186 ? -6.502 -4.780 -4.962 1.00 88.38 186 GLN A CA 1
ATOM 1340 C C . GLN A 1 186 ? -6.432 -5.771 -6.124 1.00 88.38 186 GLN A C 1
ATOM 1342 O O . GLN A 1 186 ? -5.654 -5.569 -7.057 1.00 88.38 186 GLN A O 1
ATOM 1347 N N . VAL A 1 187 ? -7.258 -6.823 -6.110 1.00 86.06 187 VAL A N 1
ATOM 1348 C CA . VAL A 1 187 ? -7.331 -7.792 -7.214 1.00 86.06 187 VAL A CA 1
ATOM 1349 C C . VAL A 1 187 ? -7.801 -7.112 -8.500 1.00 86.06 187 VAL A C 1
ATOM 1351 O O . VAL A 1 187 ? -7.201 -7.334 -9.554 1.00 86.06 187 VAL A O 1
ATOM 1354 N N . ALA A 1 188 ? -8.821 -6.253 -8.424 1.00 88.19 188 ALA A N 1
ATOM 1355 C CA . ALA A 1 188 ? -9.338 -5.523 -9.580 1.00 88.19 188 ALA A CA 1
ATOM 1356 C C . ALA A 1 188 ? -8.286 -4.575 -10.182 1.00 88.19 188 ALA A C 1
ATOM 1358 O O . ALA A 1 188 ? -8.025 -4.623 -11.388 1.00 88.19 188 ALA A O 1
ATOM 1359 N N . ALA A 1 189 ? -7.633 -3.761 -9.347 1.00 84.69 189 ALA A N 1
ATOM 1360 C CA . ALA A 1 189 ? -6.577 -2.848 -9.777 1.00 84.69 189 ALA A CA 1
ATOM 1361 C C . ALA A 1 189 ? -5.388 -3.609 -10.377 1.00 84.69 189 ALA A C 1
ATOM 1363 O O . ALA A 1 189 ? -4.888 -3.258 -11.449 1.00 84.69 189 ALA A O 1
ATOM 1364 N N . LEU A 1 190 ? -4.961 -4.698 -9.734 1.00 83.38 190 LEU A N 1
ATOM 1365 C CA . LEU A 1 190 ? -3.857 -5.514 -10.219 1.00 83.38 190 LEU A CA 1
ATOM 1366 C C . LEU A 1 190 ? -4.174 -6.159 -11.575 1.00 83.38 190 LEU A C 1
ATOM 1368 O O . LEU A 1 190 ? -3.336 -6.129 -12.478 1.00 83.38 190 LEU A O 1
ATOM 1372 N N . ALA A 1 191 ? -5.379 -6.710 -11.742 1.00 83.94 191 ALA A N 1
ATOM 1373 C CA . ALA A 1 191 ? -5.828 -7.268 -13.013 1.00 83.94 191 ALA A CA 1
ATOM 1374 C C . ALA A 1 191 ? -5.825 -6.207 -14.126 1.00 83.94 191 ALA A C 1
ATOM 1376 O O . ALA A 1 191 ? -5.341 -6.478 -15.229 1.00 83.94 191 ALA A O 1
ATOM 1377 N N . ALA A 1 192 ? -6.282 -4.987 -13.827 1.00 86.06 192 ALA A N 1
ATOM 1378 C CA . ALA A 1 192 ? -6.249 -3.866 -14.763 1.00 86.06 192 ALA A CA 1
ATOM 1379 C C . ALA A 1 192 ? -4.812 -3.484 -15.160 1.00 86.06 192 ALA A C 1
ATOM 1381 O O . ALA A 1 192 ? -4.517 -3.369 -16.352 1.00 86.06 192 ALA A O 1
ATOM 1382 N N . PHE A 1 193 ? -3.890 -3.363 -14.197 1.00 81.56 193 PHE A N 1
ATOM 1383 C CA . PHE A 1 193 ? -2.481 -3.064 -14.477 1.00 81.56 193 PHE A CA 1
ATOM 1384 C C . PHE A 1 193 ? -1.804 -4.154 -15.308 1.00 81.56 193 PHE A C 1
ATOM 1386 O O . PHE A 1 193 ? -1.084 -3.849 -16.261 1.00 81.56 193 PHE A O 1
ATOM 1393 N N . ILE A 1 194 ? -2.044 -5.425 -14.986 1.00 78.88 194 ILE A N 1
ATOM 1394 C CA . ILE A 1 194 ? -1.520 -6.558 -15.756 1.00 78.88 194 ILE A CA 1
ATOM 1395 C C . ILE A 1 194 ? -2.069 -6.533 -17.184 1.00 78.88 194 ILE A C 1
ATOM 1397 O O . ILE A 1 194 ? -1.289 -6.676 -18.127 1.00 78.88 194 ILE A O 1
ATOM 1401 N N . GLY A 1 195 ? -3.379 -6.330 -17.355 1.00 81.94 195 GLY A N 1
ATOM 1402 C CA . GLY A 1 195 ? -4.021 -6.244 -18.667 1.00 81.94 195 GLY A CA 1
ATOM 1403 C C . GLY A 1 195 ? -3.457 -5.101 -19.510 1.00 81.94 195 GLY A C 1
ATOM 1404 O O . GLY A 1 195 ? -3.081 -5.308 -20.665 1.00 81.94 195 GLY A O 1
ATOM 1405 N N . LEU A 1 196 ? -3.295 -3.919 -18.908 1.00 80.81 196 LEU A N 1
ATOM 1406 C CA . LEU A 1 196 ? -2.677 -2.761 -19.550 1.00 80.81 196 LEU A CA 1
ATOM 1407 C C . LEU A 1 196 ? -1.230 -3.055 -19.965 1.00 80.81 196 LEU A C 1
ATOM 1409 O O . LEU A 1 196 ? -0.843 -2.805 -21.105 1.00 80.81 196 LEU A O 1
ATOM 1413 N N . LEU A 1 197 ? -0.428 -3.631 -19.070 1.00 74.31 197 LEU A N 1
ATOM 1414 C CA . LEU A 1 197 ? 0.957 -3.984 -19.371 1.00 74.31 197 LEU A CA 1
ATOM 1415 C C . LEU A 1 197 ? 1.062 -5.061 -20.456 1.00 74.31 197 LEU A C 1
ATOM 1417 O O . LEU A 1 197 ? 1.976 -4.997 -21.277 1.00 74.31 197 LEU A O 1
ATOM 1421 N N . ALA A 1 198 ? 0.161 -6.043 -20.477 1.00 76.06 198 ALA A N 1
ATOM 1422 C CA . ALA A 1 198 ? 0.107 -7.061 -21.521 1.00 76.06 198 ALA A CA 1
ATOM 1423 C C . ALA A 1 198 ? -0.221 -6.436 -22.885 1.00 76.06 198 ALA A C 1
ATOM 1425 O O . ALA A 1 198 ? 0.483 -6.706 -23.858 1.00 76.06 198 ALA A O 1
ATOM 1426 N N . ALA A 1 199 ? -1.209 -5.536 -22.941 1.00 78.44 199 ALA A N 1
ATOM 1427 C CA . ALA A 1 199 ? -1.559 -4.797 -24.153 1.00 78.44 199 ALA A CA 1
ATOM 1428 C C . ALA A 1 199 ? -0.393 -3.931 -24.660 1.00 78.44 199 ALA A C 1
ATOM 1430 O O . ALA A 1 199 ? -0.092 -3.927 -25.851 1.00 78.44 199 ALA A O 1
ATOM 1431 N N . VAL A 1 200 ? 0.324 -3.253 -23.757 1.00 69.50 200 VAL A N 1
ATOM 1432 C CA . VAL A 1 200 ? 1.505 -2.446 -24.105 1.00 69.50 200 VAL A CA 1
ATOM 1433 C C . VAL A 1 200 ? 2.666 -3.321 -24.597 1.00 69.50 200 VAL A C 1
ATOM 1435 O O . VAL A 1 200 ? 3.358 -2.948 -25.543 1.00 69.50 200 VAL A O 1
ATOM 1438 N N . ARG A 1 201 ? 2.882 -4.499 -23.993 1.00 68.06 201 ARG A N 1
ATOM 1439 C CA . ARG A 1 201 ? 3.955 -5.442 -24.368 1.00 68.06 201 ARG A CA 1
ATOM 1440 C C . ARG A 1 201 ? 3.667 -6.245 -25.637 1.00 68.06 201 ARG A C 1
ATOM 1442 O O . ARG A 1 201 ? 4.607 -6.790 -26.208 1.00 68.06 201 ARG A O 1
ATOM 1449 N N . ALA A 1 202 ? 2.416 -6.305 -26.093 1.00 66.06 202 ALA A N 1
ATOM 1450 C CA . ALA A 1 202 ? 2.050 -6.915 -27.373 1.00 66.06 202 ALA A CA 1
ATOM 1451 C C . ALA A 1 202 ? 2.648 -6.168 -28.585 1.00 66.06 202 ALA A C 1
ATOM 1453 O O . ALA A 1 202 ? 2.674 -6.703 -29.692 1.00 66.06 202 ALA A O 1
ATOM 1454 N N . PHE A 1 203 ? 3.180 -4.958 -28.380 1.00 58.47 203 PHE A N 1
ATOM 1455 C CA . PHE A 1 203 ? 3.935 -4.212 -29.382 1.00 58.47 203 PHE A CA 1
ATOM 1456 C C . PHE A 1 203 ? 5.453 -4.461 -29.227 1.00 58.47 203 PHE A C 1
ATOM 1458 O O . PHE A 1 203 ? 5.976 -4.367 -28.113 1.00 58.47 203 PHE A O 1
ATOM 1465 N N . PRO A 1 204 ? 6.202 -4.743 -30.314 1.00 43.34 204 PRO A N 1
ATOM 1466 C CA . PRO A 1 204 ? 7.628 -5.073 -30.242 1.00 43.34 204 PRO A CA 1
ATOM 1467 C C . PRO A 1 204 ? 8.446 -3.854 -29.790 1.00 43.34 204 PRO A C 1
ATOM 1469 O O . PRO A 1 204 ? 8.631 -2.911 -30.557 1.00 43.34 204 PRO A O 1
ATOM 1472 N N . PHE A 1 205 ? 8.938 -3.848 -28.544 1.00 49.78 205 PHE A N 1
ATOM 1473 C CA . PHE A 1 205 ? 9.695 -2.716 -27.990 1.00 49.78 205 PHE A CA 1
ATOM 1474 C C . PHE A 1 205 ? 10.900 -3.122 -27.116 1.00 49.78 205 PHE A C 1
ATOM 1476 O O . PHE A 1 205 ? 10.889 -4.190 -26.501 1.00 49.78 205 PHE A O 1
ATOM 1483 N N . PRO A 1 206 ? 11.952 -2.272 -27.021 1.00 49.19 206 PRO A N 1
ATOM 1484 C CA . PRO A 1 206 ? 13.203 -2.614 -26.343 1.00 49.19 206 PRO A CA 1
ATOM 1485 C C . PRO A 1 206 ? 13.071 -2.657 -24.815 1.00 49.19 206 PRO A C 1
ATOM 1487 O O . PRO A 1 206 ? 12.407 -1.817 -24.204 1.00 49.19 206 PRO A O 1
ATOM 1490 N N . SER A 1 207 ? 13.811 -3.579 -24.200 1.00 54.09 207 SER A N 1
ATOM 1491 C CA . SER A 1 207 ? 13.766 -4.001 -22.791 1.00 54.09 207 SER A CA 1
ATOM 1492 C C . SER A 1 207 ? 14.269 -2.995 -21.735 1.00 54.09 207 SER A C 1
ATOM 1494 O O . SER A 1 207 ? 14.226 -3.305 -20.548 1.00 54.09 207 SER A O 1
ATOM 1496 N N . ARG A 1 208 ? 14.719 -1.785 -22.110 1.00 56.12 208 ARG A N 1
ATOM 1497 C CA . ARG A 1 208 ? 15.441 -0.843 -21.215 1.00 56.12 208 ARG A CA 1
ATOM 1498 C C . ARG A 1 208 ? 14.572 0.242 -20.547 1.00 56.12 208 ARG A C 1
ATOM 1500 O O . ARG A 1 208 ? 15.079 1.284 -20.147 1.00 56.12 208 ARG A O 1
ATOM 1507 N N . GLN A 1 209 ? 13.260 0.026 -20.446 1.00 62.19 209 GLN A N 1
ATOM 1508 C CA . GLN A 1 209 ? 12.276 1.037 -20.009 1.00 62.19 209 GLN A CA 1
ATOM 1509 C C . GLN A 1 209 ? 11.964 1.032 -18.503 1.00 62.19 209 GLN A C 1
ATOM 1511 O O . GLN A 1 209 ? 11.224 1.893 -18.037 1.00 62.19 209 GLN A O 1
ATOM 1516 N N . GLN A 1 210 ? 12.523 0.093 -17.738 1.00 65.88 210 GLN A N 1
ATOM 1517 C CA . GLN A 1 210 ? 12.274 -0.012 -16.295 1.00 65.88 210 GLN A CA 1
ATOM 1518 C C . GLN A 1 210 ? 12.974 1.106 -15.500 1.00 65.88 210 GLN A C 1
ATOM 1520 O O . GLN A 1 210 ? 12.426 1.584 -14.516 1.00 65.88 210 GLN A O 1
ATOM 1525 N N . ILE A 1 211 ? 14.115 1.618 -15.978 1.00 69.94 211 ILE A N 1
ATOM 1526 C CA . ILE A 1 211 ? 14.886 2.654 -15.269 1.00 69.94 211 ILE A CA 1
ATOM 1527 C C . ILE A 1 211 ? 14.102 3.979 -15.127 1.00 69.94 211 ILE A C 1
ATOM 1529 O O . ILE A 1 211 ? 13.940 4.433 -13.996 1.00 69.94 211 ILE A O 1
ATOM 1533 N N . PRO A 1 212 ? 13.547 4.590 -16.200 1.00 79.94 212 PRO A N 1
ATOM 1534 C CA . PRO A 1 212 ? 12.756 5.819 -16.064 1.00 79.94 212 PRO A CA 1
ATOM 1535 C C . PRO A 1 212 ? 11.501 5.649 -15.199 1.00 79.94 212 PRO A C 1
ATOM 1537 O O . PRO A 1 212 ? 11.148 6.557 -14.454 1.00 79.94 212 PRO A O 1
ATOM 1540 N N . ALA A 1 213 ? 10.842 4.488 -15.275 1.00 77.12 213 ALA A N 1
ATOM 1541 C CA . ALA A 1 213 ? 9.658 4.205 -14.468 1.00 77.12 213 ALA A CA 1
ATOM 1542 C C . ALA A 1 213 ? 10.002 4.087 -12.973 1.00 77.12 213 ALA A C 1
ATOM 1544 O O . ALA A 1 213 ? 9.275 4.612 -12.135 1.00 77.12 213 ALA A O 1
ATOM 1545 N N . GLY A 1 214 ? 11.137 3.466 -12.638 1.00 79.88 214 GLY A N 1
ATOM 1546 C CA . GLY A 1 214 ? 11.629 3.410 -11.263 1.00 79.88 214 GLY A CA 1
ATOM 1547 C C . GLY A 1 214 ? 11.979 4.792 -10.703 1.00 79.88 214 GLY A C 1
ATOM 1548 O O . GLY A 1 214 ? 11.567 5.114 -9.593 1.00 79.88 214 GLY A O 1
ATOM 1549 N N . PHE A 1 215 ? 12.634 5.655 -11.491 1.00 82.69 215 PHE A N 1
ATOM 1550 C CA . PHE A 1 215 ? 12.872 7.048 -11.089 1.00 82.69 215 PHE A CA 1
ATOM 1551 C C . PHE A 1 215 ? 11.574 7.824 -10.859 1.00 82.69 215 PHE A C 1
ATOM 1553 O O . PHE A 1 215 ? 11.481 8.553 -9.878 1.00 82.69 215 PHE A O 1
ATOM 1560 N N . ALA A 1 216 ? 10.560 7.642 -11.709 1.00 83.81 216 ALA A N 1
ATOM 1561 C CA . ALA A 1 216 ? 9.273 8.303 -11.520 1.00 83.81 216 ALA A CA 1
ATOM 1562 C C . ALA A 1 216 ? 8.581 7.876 -10.213 1.00 83.81 216 ALA A C 1
ATOM 1564 O O . ALA A 1 216 ? 8.065 8.727 -9.493 1.00 83.81 216 ALA A O 1
ATOM 1565 N N . LEU A 1 217 ? 8.628 6.583 -9.869 1.00 82.56 217 LEU A N 1
ATOM 1566 C CA . LEU A 1 217 ? 8.124 6.076 -8.587 1.00 82.56 217 LEU A CA 1
ATOM 1567 C C . LEU A 1 217 ? 8.894 6.662 -7.396 1.00 82.56 217 LEU A C 1
ATOM 1569 O O . LEU A 1 217 ? 8.288 7.050 -6.402 1.00 82.56 217 LEU A O 1
ATOM 1573 N N . MET A 1 218 ? 10.221 6.776 -7.503 1.00 84.12 218 MET A N 1
ATOM 1574 C CA . MET A 1 218 ? 11.045 7.401 -6.463 1.00 84.12 218 MET A CA 1
ATOM 1575 C C . MET A 1 218 ? 10.733 8.895 -6.303 1.00 84.12 218 MET A C 1
ATOM 1577 O O . MET A 1 218 ? 10.629 9.372 -5.178 1.00 84.12 218 MET A O 1
ATOM 1581 N N . SER A 1 219 ? 10.525 9.630 -7.399 1.00 83.81 219 SER A N 1
ATOM 1582 C CA . SER A 1 219 ? 10.111 11.037 -7.348 1.00 83.81 219 SER A CA 1
ATOM 1583 C C . SER A 1 219 ? 8.719 11.209 -6.740 1.00 83.81 219 SER A C 1
ATOM 1585 O O . SER A 1 219 ? 8.531 12.107 -5.925 1.00 83.81 219 SER A O 1
ATOM 1587 N N . ALA A 1 220 ? 7.765 10.338 -7.085 1.00 82.81 220 ALA A N 1
ATOM 1588 C CA . ALA A 1 220 ? 6.441 10.334 -6.468 1.00 82.81 220 ALA A CA 1
ATOM 1589 C C . ALA A 1 220 ? 6.529 10.047 -4.960 1.00 82.81 220 ALA A C 1
ATOM 1591 O O . ALA A 1 220 ? 5.901 10.737 -4.170 1.00 82.81 220 ALA A O 1
ATOM 1592 N N . SER A 1 221 ? 7.374 9.097 -4.550 1.00 83.19 221 SER A N 1
ATOM 1593 C CA . SER A 1 221 ? 7.655 8.806 -3.138 1.00 83.19 221 SER A CA 1
ATOM 1594 C C . SER A 1 221 ? 8.241 10.010 -2.391 1.00 83.19 221 SER A C 1
ATOM 1596 O O . SER A 1 221 ? 7.764 10.349 -1.312 1.00 83.19 221 SER A O 1
ATOM 1598 N N . SER A 1 222 ? 9.228 10.705 -2.970 1.00 81.81 222 SER A N 1
ATOM 1599 C CA . SER A 1 222 ? 9.776 11.931 -2.373 1.00 81.81 222 SER A CA 1
ATOM 1600 C C . SER A 1 222 ? 8.737 13.047 -2.270 1.00 81.81 222 SER A C 1
ATOM 1602 O O . SER A 1 222 ? 8.741 13.781 -1.289 1.00 81.81 222 SER A O 1
ATOM 1604 N N . PHE A 1 223 ? 7.849 13.167 -3.261 1.00 83.00 223 PHE A N 1
ATOM 1605 C CA . PHE A 1 223 ? 6.737 14.112 -3.214 1.00 83.00 223 PHE A CA 1
ATOM 1606 C C . PHE A 1 223 ? 5.773 13.770 -2.077 1.00 83.00 223 PHE A C 1
ATOM 1608 O O . PHE A 1 223 ? 5.481 14.651 -1.285 1.00 83.00 223 PHE A O 1
ATOM 1615 N N . LEU A 1 224 ? 5.356 12.504 -1.941 1.00 79.81 224 LEU A N 1
ATOM 1616 C CA . LEU A 1 224 ? 4.491 12.056 -0.843 1.00 79.81 224 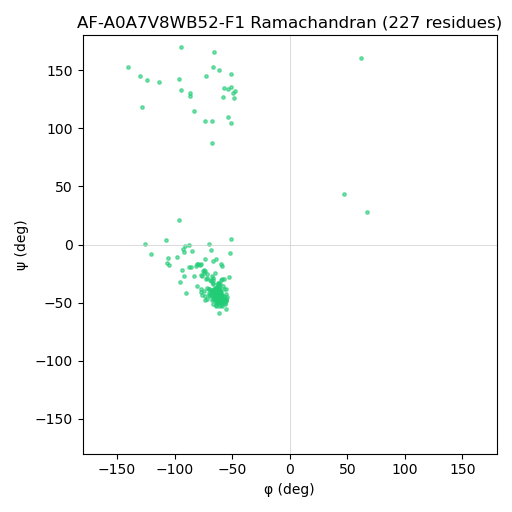LEU A CA 1
ATOM 1617 C C . LEU A 1 224 ? 5.111 12.372 0.527 1.00 79.81 224 LEU A C 1
ATOM 1619 O O . LEU A 1 224 ? 4.450 12.973 1.363 1.00 79.81 224 LEU A O 1
ATOM 1623 N N . LEU A 1 225 ? 6.400 12.070 0.725 1.00 78.81 225 LEU A N 1
ATOM 1624 C CA . LEU A 1 225 ? 7.108 12.382 1.976 1.00 78.81 225 LEU A CA 1
ATOM 1625 C C . LEU A 1 225 ? 7.123 13.878 2.320 1.00 78.81 225 LEU A C 1
ATOM 1627 O O . LEU A 1 225 ? 7.165 14.221 3.495 1.00 78.81 225 LEU A O 1
ATOM 1631 N N . ALA A 1 226 ? 7.090 14.763 1.322 1.00 74.25 226 ALA A N 1
ATOM 1632 C CA . ALA A 1 226 ? 7.103 16.206 1.543 1.00 74.25 226 ALA A CA 1
ATOM 1633 C C . ALA A 1 226 ? 5.773 16.769 2.079 1.00 74.25 226 ALA A C 1
ATOM 1635 O O . ALA A 1 226 ? 5.755 17.921 2.492 1.00 74.25 226 ALA A O 1
ATOM 1636 N N . PHE A 1 227 ? 4.681 15.995 2.061 1.00 70.50 227 PHE A N 1
ATOM 1637 C CA . PHE A 1 227 ? 3.407 16.385 2.688 1.00 70.50 227 PHE A CA 1
ATOM 1638 C C . PHE A 1 227 ? 3.203 15.775 4.076 1.00 70.50 227 PHE A C 1
ATOM 1640 O O . PHE A 1 227 ? 2.284 16.180 4.779 1.00 70.50 227 PHE A O 1
ATOM 1647 N N . VAL A 1 228 ? 4.050 14.815 4.453 1.00 67.12 228 VAL A N 1
ATOM 1648 C CA . VAL A 1 228 ? 4.007 14.126 5.751 1.00 67.12 228 VAL A CA 1
ATOM 1649 C C . VAL A 1 228 ? 4.806 14.881 6.828 1.00 67.12 228 VAL A C 1
ATOM 1651 O O . VAL A 1 228 ? 4.609 14.647 8.016 1.00 67.12 228 VAL A O 1
ATOM 1654 N N . VAL A 1 229 ? 5.718 15.779 6.424 1.00 51.56 229 VAL A N 1
ATOM 1655 C CA . VAL A 1 229 ? 6.606 16.585 7.293 1.00 51.56 229 VAL A CA 1
ATOM 1656 C C . VAL A 1 229 ? 6.234 18.057 7.209 1.00 51.56 229 VAL A C 1
ATOM 1658 O O . VAL A 1 229 ? 6.242 18.722 8.269 1.00 51.56 229 VAL A O 1
#

Secondary structure (DSSP, 8-state):
-HHHHHHHHHHHHHHHHHHHS-THHHHS-S----GGGSSPTTS--HHHHHHHHHHHHHHHHHH-HHHHHHHHHHHHH-SSHHHHHHHHHHHHHHHHHHHHHHHHHT----HHHHHHHHHHHHHHHHHHHHHTTT-TTTTS-THHHHHHHHHHHHHHHHHHHHHT---HHHHHHHHHHHHHHHHHHHHHHHHHHHHHHHHHHTS---S--HHHHHHHHHHHHHHHHHHH-

pLDDT: mean 75.65, std 17.22, range [34.03, 93.69]

Solvent-accessible surface area (backbone atoms only — not comparable to full-atom values): 11907 Å² total; per-residue (Å²): 121,71,58,65,52,45,56,45,42,49,51,48,46,52,49,46,49,65,73,67,46,72,62,74,56,65,76,65,46,69,77,76,67,65,67,85,84,49,80,68,85,87,76,65,51,63,65,54,46,14,52,54,25,18,54,50,18,24,47,47,39,74,66,33,62,68,53,49,50,37,51,51,31,45,62,69,56,36,93,45,71,70,54,39,52,52,27,53,48,39,18,48,54,29,15,52,50,25,24,54,51,20,44,77,68,68,47,70,54,63,62,53,61,32,52,40,51,54,23,48,49,28,23,51,40,6,47,28,36,44,38,19,93,82,33,74,78,49,49,43,74,65,41,61,61,28,31,57,49,15,34,49,52,12,27,32,52,12,25,57,60,56,72,66,65,61,56,80,82,49,41,60,34,30,52,52,16,21,51,53,12,30,53,53,24,48,53,53,52,49,52,50,53,52,52,52,51,50,62,60,61,74,47,96,72,81,89,80,61,44,41,67,53,9,51,48,35,31,52,50,17,55,54,51,42,66,75,56,111

Radius of gyration: 18.32 Å; Cα contacts (8 Å, |Δi|>4): 284; chains: 1; bounding box: 55×35×51 Å

Mean predicted aligned error: 9.84 Å

Foldseek 3Di:
DVVLVVLVVVLVVLVCVCVPDDVVCQLLQNPPPQCVPPDPPPPDDLLNLLQSLLQSLLSRCVRHSLNLLLLLLLLLLDPDPVLSCLQVVLLLVLLLCLLLVLLVVVPADDLLVLLLLSLVSLLLSLCLLACLVPDVVSVPRSNVSSNVNSNSNNRNVSNVLVVSVDDPSNSNSSSNSSSNSNVVNSVVSNVVSNVVVVVVVVDDDDDNSSNVSSVSSNVVSVVSNVVSD

Nearest PDB structures (foldseek):
  4oaa-assembly1_B  TM=3.524E-01  e=1.181E+00  Escherichia coli str. K-12 substr. DH10B
  8ucl-assembly1_A  TM=3.659E-01  e=1.825E+00  Homo sapiens
  6kki-assembly1_A  TM=3.158E-01  e=4.363E+00  Escherichia coli K-12
  8c02-assembly1_A  TM=3.443E-01  e=6.745E+00  Homo sapiens
  4aps-assembly1_B  TM=2.197E-01  e=4.363E+00  Streptococcus thermophilus LMG 18311